Protein AF-D0P1Q5-F1 (afdb_monomer)

Nearest PDB structures (foldseek):
  6zk1-assembly2_C  TM=8.869E-01  e=1.491E-15  Zea mays
  6zk5-assembly1_B  TM=8.494E-01  e=1.055E-14  Zea mays
  8db9-assembly1_B  TM=8.537E-01  e=3.930E-13  Trichomonas vaginalis
  8db8-assembly1_C  TM=8.500E-01  e=3.100E-13  Trichomonas vaginalis
  8rih-assembly1_A  TM=8.419E-01  e=8.497E-13  Saccharomyces cerevisiae

pLDDT: mean 76.25, std 24.3, range [24.66, 98.62]

InterPro domains:
  IPR001910 Inosine/uridine-preferring nucleoside hydrolase domain [PF01156] (37-245)
  IPR036452 Ribonucleoside hydrolase-like [G3DSA:3.90.245.10] (33-265)
  IPR036452 Ribonucleoside hydrolase-like [SSF53590] (33-245)
  IPR052775 Inosine-uridine nucleoside hydrolase [PTHR46190] (36-251)

Structure (mmCIF, N/CA/C/O backbone):
data_AF-D0P1Q5-F1
#
_entry.id   AF-D0P1Q5-F1
#
loop_
_atom_site.group_PDB
_atom_site.id
_atom_site.type_symbol
_atom_site.label_atom_id
_atom_site.label_alt_id
_atom_site.label_comp_id
_atom_site.label_asym_id
_atom_site.label_entity_id
_atom_site.label_seq_id
_atom_site.pdbx_PDB_ins_code
_atom_site.Cartn_x
_atom_site.Cartn_y
_atom_site.Cartn_z
_atom_site.occupancy
_atom_site.B_iso_or_equiv
_atom_site.auth_seq_id
_atom_site.auth_comp_id
_atom_site.auth_asym_id
_atom_site.auth_atom_id
_atom_site.pdbx_PDB_model_num
ATOM 1 N N . MET A 1 1 ? 21.683 -5.717 -28.687 1.00 27.91 1 MET A N 1
ATOM 2 C CA . MET A 1 1 ? 21.935 -6.784 -27.697 1.00 27.91 1 MET A CA 1
ATOM 3 C C . MET A 1 1 ? 21.018 -6.522 -26.519 1.00 27.91 1 MET A C 1
ATOM 5 O O . MET A 1 1 ? 21.236 -5.555 -25.806 1.00 27.91 1 MET A O 1
ATOM 9 N N . VAL A 1 2 ? 19.932 -7.287 -26.414 1.00 24.70 2 VAL A N 1
ATOM 10 C CA . VAL A 1 2 ? 18.964 -7.213 -25.306 1.00 24.70 2 VAL A CA 1
ATOM 11 C C . VAL A 1 2 ? 19.529 -8.072 -24.165 1.00 24.70 2 VAL A C 1
ATOM 13 O O . VAL A 1 2 ? 20.005 -9.170 -24.468 1.00 24.70 2 VAL A O 1
ATOM 16 N N . PRO A 1 3 ? 19.566 -7.610 -22.901 1.00 25.20 3 PRO A N 1
ATOM 17 C CA . PRO A 1 3 ? 20.123 -8.401 -21.807 1.00 25.20 3 PRO A CA 1
ATOM 18 C C . PRO A 1 3 ? 19.321 -9.697 -21.603 1.00 25.20 3 PRO A C 1
ATOM 20 O O . PRO A 1 3 ? 18.138 -9.748 -21.948 1.00 25.20 3 PRO A O 1
ATOM 23 N N . PRO A 1 4 ? 19.951 -10.752 -21.062 1.00 33.38 4 PRO A N 1
ATOM 24 C CA . PRO A 1 4 ? 19.357 -12.077 -20.987 1.00 33.38 4 PRO A CA 1
ATOM 25 C C . PRO A 1 4 ? 18.130 -12.063 -20.068 1.00 33.38 4 PRO A C 1
ATOM 27 O O . PRO A 1 4 ? 18.227 -11.659 -18.915 1.00 33.38 4 PRO A O 1
ATOM 30 N N . THR A 1 5 ? 16.995 -12.497 -20.626 1.00 41.72 5 THR A N 1
ATOM 31 C CA . THR A 1 5 ? 15.761 -12.981 -19.977 1.00 41.72 5 THR A CA 1
ATOM 32 C C . THR A 1 5 ? 15.600 -12.622 -18.497 1.00 41.72 5 THR A C 1
ATOM 34 O O . THR A 1 5 ? 16.194 -13.244 -17.612 1.00 41.72 5 THR A O 1
ATOM 37 N N . TYR A 1 6 ? 14.729 -11.650 -18.250 1.00 41.47 6 TYR A N 1
ATOM 38 C CA . TYR A 1 6 ? 14.302 -11.169 -16.942 1.00 41.47 6 TYR A CA 1
ATOM 39 C C . TYR A 1 6 ? 13.802 -12.338 -16.062 1.00 41.47 6 TYR A C 1
ATOM 41 O O . TYR A 1 6 ? 12.727 -12.887 -16.284 1.00 41.47 6 TYR A O 1
ATOM 49 N N . LYS A 1 7 ? 14.586 -12.774 -15.065 1.00 44.12 7 LYS A N 1
ATOM 50 C CA . LYS A 1 7 ? 14.227 -13.917 -14.194 1.00 44.12 7 LYS A CA 1
ATOM 51 C C . LYS A 1 7 ? 13.045 -13.635 -13.252 1.00 44.12 7 LYS A C 1
ATOM 53 O O . LYS A 1 7 ? 12.462 -14.586 -12.739 1.00 44.12 7 LYS A O 1
ATOM 58 N N . GLY A 1 8 ? 12.661 -12.366 -13.074 1.00 38.84 8 GLY A N 1
ATOM 59 C CA . GLY A 1 8 ? 11.446 -11.969 -12.350 1.00 38.84 8 GLY A CA 1
ATOM 60 C C . GLY A 1 8 ? 10.169 -12.589 -12.932 1.00 38.84 8 GLY A C 1
ATOM 61 O O . GLY A 1 8 ? 9.258 -12.903 -12.172 1.00 38.84 8 GLY A O 1
ATOM 62 N N . LEU A 1 9 ? 10.153 -12.898 -14.239 1.00 42.75 9 LEU A N 1
ATOM 63 C CA . LEU A 1 9 ? 9.052 -13.632 -14.872 1.00 42.75 9 LEU A CA 1
ATOM 64 C C . LEU A 1 9 ? 8.784 -15.000 -14.228 1.00 42.75 9 LEU A C 1
ATOM 66 O O . LEU A 1 9 ? 7.654 -15.457 -14.279 1.00 42.75 9 LEU A O 1
ATOM 70 N N . ARG A 1 10 ? 9.774 -15.666 -13.614 1.00 43.41 10 ARG A N 1
ATOM 71 C CA . ARG A 1 10 ? 9.584 -17.022 -13.058 1.00 43.41 10 ARG A CA 1
ATOM 72 C C . ARG A 1 10 ? 8.764 -17.037 -11.772 1.00 43.41 10 ARG A C 1
ATOM 74 O O . ARG A 1 10 ? 7.991 -17.965 -11.557 1.00 43.41 10 ARG A O 1
ATOM 81 N N . VAL A 1 11 ? 8.916 -16.007 -10.934 1.00 43.44 11 VAL A N 1
ATOM 82 C CA . VAL A 1 11 ? 8.066 -15.824 -9.744 1.00 43.44 11 VAL A CA 1
ATOM 83 C C . VAL A 1 11 ? 6.635 -15.611 -10.194 1.00 43.44 11 VAL A C 1
ATOM 85 O O . VAL A 1 11 ? 5.730 -16.270 -9.707 1.00 43.44 11 VAL A O 1
ATOM 88 N N . LEU A 1 12 ? 6.454 -14.730 -11.173 1.00 46.47 12 LEU A N 1
ATOM 89 C CA . LEU A 1 12 ? 5.155 -14.333 -11.693 1.00 46.47 12 LEU A CA 1
ATOM 90 C C . LEU A 1 12 ? 4.457 -15.486 -12.412 1.00 46.47 12 LEU A C 1
ATOM 92 O O . LEU A 1 12 ? 3.326 -15.791 -12.071 1.00 46.47 12 LEU A O 1
ATOM 96 N N . ASP A 1 13 ? 5.139 -16.208 -13.300 1.00 43.78 13 ASP A N 1
ATOM 97 C CA . ASP A 1 13 ? 4.584 -17.376 -13.994 1.00 43.78 13 ASP A CA 1
ATOM 98 C C . ASP A 1 13 ? 4.179 -18.490 -13.003 1.00 43.78 13 ASP A C 1
ATOM 100 O O . ASP A 1 13 ? 3.165 -19.162 -13.186 1.00 43.78 13 ASP A O 1
ATOM 104 N N . TRP A 1 14 ? 4.899 -18.658 -11.886 1.00 46.44 14 TRP A N 1
ATOM 105 C CA . TRP A 1 14 ? 4.476 -19.573 -10.819 1.00 46.44 14 TRP A CA 1
ATOM 106 C C . TRP A 1 14 ? 3.272 -19.045 -10.028 1.00 46.44 14 TRP A C 1
ATOM 108 O O . TRP A 1 14 ? 2.262 -19.744 -9.902 1.00 46.44 14 TRP A O 1
ATOM 118 N N . CYS A 1 15 ? 3.373 -17.815 -9.522 1.00 47.00 15 CYS A N 1
ATOM 119 C CA . CYS A 1 15 ? 2.346 -17.140 -8.733 1.00 47.00 15 CYS A CA 1
ATOM 120 C C . CYS A 1 15 ? 1.011 -17.057 -9.477 1.00 47.00 15 CYS A C 1
ATOM 122 O O . CYS A 1 15 ? -0.039 -17.219 -8.860 1.00 47.00 15 CYS A O 1
ATOM 124 N N . LEU A 1 16 ? 1.069 -16.809 -10.787 1.00 49.06 16 LEU A N 1
ATOM 125 C CA . LEU A 1 16 ? -0.069 -16.466 -11.629 1.00 49.06 16 LEU A CA 1
ATOM 126 C C . LEU A 1 16 ? -0.651 -17.673 -12.375 1.00 49.06 16 LEU A C 1
ATOM 128 O O . LEU A 1 16 ? -1.861 -17.733 -12.579 1.00 49.06 16 LEU A O 1
ATOM 132 N N . ASN A 1 17 ? 0.176 -18.667 -12.726 1.00 41.09 17 ASN A N 1
ATOM 133 C CA . ASN A 1 17 ? -0.263 -19.796 -13.553 1.00 41.09 17 ASN A CA 1
ATOM 134 C C . ASN A 1 17 ? -0.173 -21.173 -12.865 1.00 41.09 17 ASN A C 1
ATOM 136 O O . ASN A 1 17 ? -0.693 -22.146 -13.416 1.00 41.09 17 ASN A O 1
ATOM 140 N N . LYS A 1 18 ? 0.488 -21.318 -11.697 1.00 41.00 18 LYS A N 1
ATOM 141 C CA . LYS A 1 18 ? 0.813 -22.648 -11.116 1.00 41.00 18 LYS A CA 1
ATOM 142 C C . LYS A 1 18 ? 0.591 -22.807 -9.606 1.00 41.00 18 LYS A C 1
ATOM 144 O O . LYS A 1 18 ? 0.792 -23.911 -9.090 1.00 41.00 18 LYS A O 1
ATOM 149 N N . ALA A 1 19 ? 0.145 -21.772 -8.892 1.00 40.53 19 ALA A N 1
ATOM 150 C CA . ALA A 1 19 ? -0.218 -21.877 -7.480 1.00 40.53 19 ALA A CA 1
ATOM 151 C C . ALA A 1 19 ? -1.437 -22.809 -7.293 1.00 40.53 19 ALA A C 1
ATOM 153 O O . ALA A 1 19 ? -2.572 -22.473 -7.619 1.00 40.53 19 ALA A O 1
ATOM 154 N N . SER A 1 20 ? -1.210 -24.022 -6.778 1.00 37.12 20 SER A N 1
ATOM 155 C CA . SER A 1 20 ? -2.295 -24.947 -6.423 1.00 37.12 20 SER A CA 1
ATOM 156 C C . SER A 1 20 ? -2.998 -24.487 -5.135 1.00 37.12 20 SER A C 1
ATOM 158 O O . SER A 1 20 ? -2.306 -24.196 -4.153 1.00 37.12 20 SER A O 1
ATOM 160 N N . PRO A 1 21 ? -4.345 -24.533 -5.055 1.00 41.75 21 PRO A N 1
ATOM 161 C CA . PRO A 1 21 ? -5.101 -24.221 -3.835 1.00 41.75 21 PRO A CA 1
ATOM 162 C C . PRO A 1 21 ? -4.670 -25.036 -2.604 1.00 41.75 21 PRO A C 1
ATOM 164 O O . PRO A 1 21 ? -4.871 -24.611 -1.468 1.00 41.75 21 PRO A O 1
ATOM 167 N N . ALA A 1 22 ? -4.076 -26.215 -2.819 1.00 37.41 22 ALA A N 1
ATOM 168 C CA . ALA A 1 22 ? -3.704 -27.151 -1.762 1.00 37.41 22 ALA A CA 1
ATOM 169 C C . ALA A 1 22 ? -2.443 -26.747 -0.974 1.00 37.41 22 ALA A C 1
ATOM 171 O O . ALA A 1 22 ? -2.203 -27.299 0.098 1.00 37.41 22 ALA A O 1
ATOM 172 N N . LEU A 1 23 ? -1.637 -25.801 -1.473 1.00 36.75 23 LEU A N 1
ATOM 173 C CA . LEU A 1 23 ? -0.336 -25.474 -0.873 1.00 36.75 23 LEU A CA 1
ATOM 174 C C . LEU A 1 23 ? -0.396 -24.389 0.219 1.00 36.75 23 LEU A C 1
ATOM 176 O O . LEU A 1 23 ? 0.575 -24.174 0.936 1.00 36.75 23 LEU A O 1
ATOM 180 N N . LEU A 1 24 ? -1.540 -23.717 0.371 1.00 39.44 24 LEU A N 1
ATOM 181 C CA . LEU A 1 24 ? -1.732 -22.606 1.313 1.00 39.44 24 LEU A CA 1
ATOM 182 C C . LEU A 1 24 ? -2.089 -23.057 2.743 1.00 39.44 24 LEU A C 1
ATOM 184 O O . LEU A 1 24 ? -2.302 -22.214 3.609 1.00 39.44 24 LEU A O 1
ATOM 188 N N . ILE A 1 25 ? -2.151 -24.365 3.016 1.00 35.94 25 ILE A N 1
ATOM 189 C CA . ILE A 1 25 ? -2.564 -24.910 4.318 1.00 35.94 25 ILE A CA 1
ATOM 190 C C . ILE A 1 25 ? -1.334 -25.375 5.105 1.00 35.94 25 ILE A C 1
ATOM 192 O O . ILE A 1 25 ? -1.070 -26.567 5.235 1.00 35.94 25 ILE A O 1
ATOM 196 N N . LEU A 1 26 ? -0.597 -24.430 5.680 1.00 36.16 26 LEU A N 1
ATOM 197 C CA . LEU A 1 26 ? 0.213 -24.692 6.868 1.00 36.16 26 LEU A CA 1
ATOM 198 C C . LEU A 1 26 ? -0.199 -23.676 7.928 1.00 36.16 26 LEU A C 1
ATOM 200 O O . LEU A 1 26 ? -0.112 -22.472 7.730 1.00 36.16 26 LEU A O 1
ATOM 204 N N . ASN A 1 27 ? -0.751 -24.196 9.020 1.00 43.53 27 ASN A N 1
ATOM 205 C CA . ASN A 1 27 ? -1.460 -23.441 10.041 1.00 43.53 27 ASN A CA 1
ATOM 206 C C . ASN A 1 27 ? -0.535 -23.140 11.230 1.00 43.53 27 ASN A C 1
ATOM 208 O O . ASN A 1 27 ? -0.365 -24.005 12.092 1.00 43.53 27 ASN A O 1
ATOM 212 N N . PRO A 1 28 ? -0.024 -21.909 11.365 1.00 45.12 28 PRO A N 1
ATOM 213 C CA . PRO A 1 28 ? 0.076 -21.265 12.653 1.00 45.12 28 PRO A CA 1
ATOM 214 C C . PRO A 1 28 ? -1.081 -20.267 12.734 1.00 45.12 28 PRO A C 1
ATOM 216 O O . PRO A 1 28 ? -1.128 -19.299 11.981 1.00 45.12 28 PRO A O 1
ATOM 219 N N . LYS A 1 29 ? -2.036 -20.492 13.642 1.00 39.59 29 LYS A N 1
ATOM 220 C CA . LYS A 1 29 ? -3.046 -19.473 13.949 1.00 39.59 29 LYS A CA 1
ATOM 221 C C . LYS A 1 29 ? -2.307 -18.165 14.279 1.00 39.59 29 LYS A C 1
ATOM 223 O O . LYS A 1 29 ? -1.526 -18.183 15.237 1.00 39.59 29 LYS A O 1
ATOM 228 N N . PRO A 1 30 ? -2.513 -17.055 13.546 1.00 46.47 30 PRO A N 1
ATOM 229 C CA . PRO A 1 30 ? -1.960 -15.779 13.966 1.00 46.47 30 PRO A CA 1
ATOM 230 C C . PRO A 1 30 ? -2.515 -15.456 15.357 1.00 46.47 30 PRO A C 1
ATOM 232 O O . PRO A 1 30 ? -3.696 -15.657 15.640 1.00 46.47 30 PRO A O 1
ATOM 235 N N . PHE A 1 31 ? -1.636 -15.017 16.255 1.00 45.84 31 PHE A N 1
ATOM 236 C CA . PHE A 1 31 ? -1.892 -14.891 17.696 1.00 45.84 31 PHE A CA 1
ATOM 237 C C . PHE A 1 31 ? -2.891 -13.767 18.058 1.00 45.84 31 PHE A C 1
ATOM 239 O O . PHE A 1 31 ? -3.111 -13.493 19.234 1.00 45.84 31 PHE A O 1
ATOM 246 N N . TRP A 1 32 ? -3.507 -13.110 17.067 1.00 51.88 32 TRP A N 1
ATOM 247 C CA . TRP A 1 32 ? -4.396 -11.965 17.255 1.00 51.88 32 TRP A CA 1
ATOM 248 C C . TRP A 1 32 ? -5.526 -11.969 16.214 1.00 51.88 32 TRP A C 1
ATOM 250 O O . TRP A 1 32 ? -5.244 -12.228 15.041 1.00 51.88 32 TRP A O 1
ATOM 260 N N . PRO A 1 33 ? -6.780 -11.642 16.593 1.00 60.03 33 PRO A N 1
ATOM 261 C CA . PRO A 1 33 ? -7.806 -11.281 15.622 1.00 60.03 33 PRO A CA 1
ATOM 262 C C . PRO A 1 33 ? -7.355 -9.973 14.963 1.00 60.03 33 PRO A C 1
ATOM 264 O O . PRO A 1 33 ? -7.377 -8.909 15.577 1.00 60.03 33 PRO A O 1
ATOM 267 N N . MET A 1 34 ? -6.803 -10.075 13.758 1.00 78.44 34 MET A N 1
ATOM 268 C CA . MET A 1 34 ? -6.353 -8.928 12.978 1.00 78.44 34 MET A CA 1
ATOM 269 C C . MET A 1 34 ? -6.994 -9.001 11.606 1.00 78.44 34 MET A C 1
ATOM 271 O O . MET A 1 34 ? -7.008 -10.057 10.970 1.00 78.44 34 MET A O 1
ATOM 275 N N . HIS A 1 35 ? -7.514 -7.860 11.176 1.00 94.56 35 HIS A N 1
ATOM 276 C CA . HIS A 1 35 ? -7.998 -7.648 9.825 1.00 94.56 35 HIS A CA 1
ATOM 277 C C . HIS A 1 35 ? -6.912 -6.900 9.064 1.00 94.56 35 HIS A C 1
ATOM 279 O O . HIS A 1 35 ? -6.421 -5.886 9.549 1.00 94.56 35 HIS A O 1
ATOM 285 N N . LEU A 1 36 ? -6.512 -7.415 7.908 1.00 96.50 36 LEU A N 1
ATOM 286 C CA . LEU A 1 36 ? -5.472 -6.834 7.075 1.00 96.50 36 LEU A CA 1
ATOM 287 C C . LEU A 1 36 ? -6.095 -6.196 5.837 1.00 96.50 36 LEU A C 1
ATOM 289 O O . LEU A 1 36 ? -6.847 -6.843 5.106 1.00 96.50 36 LEU A O 1
ATOM 293 N N . LEU A 1 37 ? -5.727 -4.948 5.586 1.00 98.00 37 LEU A N 1
ATOM 294 C CA . LEU A 1 37 ? -5.906 -4.285 4.303 1.00 98.00 37 LEU A CA 1
ATOM 295 C C . LEU A 1 37 ? -4.528 -4.008 3.701 1.00 98.00 37 LEU A C 1
ATOM 297 O O . LEU A 1 37 ? -3.619 -3.587 4.417 1.00 98.00 37 LEU A O 1
ATOM 301 N N . VAL A 1 38 ? -4.377 -4.259 2.401 1.00 98.44 38 VAL A N 1
ATOM 302 C CA . VAL A 1 38 ? -3.139 -3.979 1.656 1.00 98.44 38 VAL A CA 1
ATOM 303 C C . VAL A 1 38 ? -3.380 -2.801 0.714 1.00 98.44 38 VAL A C 1
ATOM 305 O O . VAL A 1 38 ? -4.333 -2.850 -0.058 1.00 98.44 38 VAL A O 1
ATOM 308 N N . ASP A 1 39 ? -2.539 -1.770 0.776 1.00 98.62 39 ASP A N 1
ATOM 309 C CA . ASP A 1 39 ? -2.521 -0.629 -0.151 1.00 98.62 39 ASP A CA 1
ATOM 310 C C . ASP A 1 39 ? -1.261 -0.713 -1.023 1.00 98.62 39 ASP A C 1
ATOM 312 O O . ASP A 1 39 ? -0.152 -0.776 -0.492 1.00 98.62 39 ASP A O 1
ATOM 316 N N . THR A 1 40 ? -1.426 -0.810 -2.343 1.00 98.12 40 THR A N 1
ATOM 317 C CA . THR A 1 40 ? -0.373 -1.290 -3.261 1.00 98.12 40 THR A CA 1
ATOM 318 C C . THR A 1 40 ? -0.431 -0.615 -4.631 1.00 98.12 40 THR A C 1
ATOM 320 O O . THR A 1 40 ? -1.510 -0.299 -5.133 1.00 98.12 40 THR A O 1
ATOM 323 N N . ASP A 1 41 ? 0.720 -0.431 -5.273 1.00 95.50 41 ASP A N 1
ATOM 324 C CA . ASP A 1 41 ? 0.838 -0.016 -6.678 1.00 95.50 41 ASP A CA 1
ATOM 325 C C . ASP A 1 41 ? 1.158 -1.191 -7.630 1.00 95.50 41 ASP A C 1
ATOM 327 O O . ASP A 1 41 ? 1.318 -0.999 -8.836 1.00 95.50 41 ASP A O 1
ATOM 331 N N . ALA A 1 42 ? 1.144 -2.415 -7.092 1.00 92.69 42 ALA A N 1
ATOM 332 C CA . ALA A 1 42 ? 1.125 -3.706 -7.774 1.00 92.69 42 ALA A CA 1
ATOM 333 C C . ALA A 1 42 ? 2.294 -3.967 -8.742 1.00 92.69 42 ALA A C 1
ATOM 335 O O . ALA A 1 42 ? 2.082 -4.369 -9.897 1.00 92.69 42 ALA A O 1
ATOM 336 N N . GLY A 1 43 ? 3.517 -3.785 -8.239 1.00 90.75 43 GLY A N 1
ATOM 337 C CA . GLY A 1 43 ? 4.742 -4.333 -8.806 1.00 90.75 43 GLY A CA 1
ATOM 338 C C . GLY A 1 43 ? 4.933 -5.836 -8.547 1.00 90.75 43 GLY A C 1
ATOM 339 O O . GLY A 1 43 ? 4.070 -6.558 -8.036 1.00 90.75 43 GLY A O 1
ATOM 340 N N . VAL A 1 44 ? 6.108 -6.340 -8.924 1.00 89.25 44 VAL A N 1
ATOM 341 C CA . VAL A 1 44 ? 6.477 -7.765 -8.788 1.00 89.25 44 VAL A CA 1
ATOM 342 C C . VAL A 1 44 ? 6.667 -8.164 -7.324 1.00 89.25 44 VAL A C 1
ATOM 344 O O . VAL A 1 44 ? 6.296 -9.261 -6.909 1.00 89.25 44 VAL A O 1
ATOM 347 N N . ASP A 1 45 ? 7.276 -7.281 -6.550 1.00 90.44 45 ASP A N 1
ATOM 348 C CA . ASP A 1 45 ? 7.442 -7.393 -5.106 1.00 90.44 45 ASP A CA 1
ATOM 349 C C . ASP A 1 45 ? 6.109 -7.239 -4.367 1.00 90.44 45 ASP A C 1
ATOM 351 O O . ASP A 1 45 ? 5.835 -8.049 -3.479 1.00 90.44 45 ASP A O 1
ATOM 355 N N . ASP A 1 46 ? 5.227 -6.322 -4.781 1.00 94.94 46 ASP A N 1
ATOM 356 C CA . ASP A 1 46 ? 3.851 -6.260 -4.270 1.00 94.94 46 ASP A CA 1
ATOM 357 C C . ASP A 1 46 ? 3.097 -7.574 -4.483 1.00 94.94 46 ASP A C 1
ATOM 359 O O . ASP A 1 46 ? 2.401 -8.051 -3.584 1.00 94.94 46 ASP A O 1
ATOM 363 N N . ALA A 1 47 ? 3.244 -8.196 -5.658 1.00 91.75 47 ALA A N 1
ATOM 364 C CA . ALA A 1 47 ? 2.617 -9.482 -5.940 1.00 91.75 47 ALA A CA 1
ATOM 365 C C . ALA A 1 47 ? 3.067 -10.552 -4.937 1.00 91.75 47 ALA A C 1
ATOM 367 O O . ALA A 1 47 ? 2.241 -11.305 -4.411 1.00 91.75 47 ALA A O 1
ATOM 368 N N . LEU A 1 48 ? 4.364 -10.585 -4.615 1.00 90.31 48 LEU A N 1
ATOM 369 C CA . LEU A 1 48 ? 4.898 -11.475 -3.590 1.00 90.31 48 LEU A CA 1
ATOM 370 C C . LEU A 1 48 ? 4.349 -11.125 -2.197 1.00 90.31 48 LEU A C 1
ATOM 372 O O . LEU A 1 48 ? 3.924 -12.028 -1.475 1.00 90.31 48 LEU A O 1
ATOM 376 N N . ALA A 1 49 ? 4.292 -9.840 -1.836 1.00 91.81 49 ALA A N 1
ATOM 377 C CA . ALA A 1 49 ? 3.755 -9.380 -0.556 1.00 91.81 49 ALA A CA 1
ATOM 378 C C . ALA A 1 49 ? 2.276 -9.763 -0.375 1.00 91.81 49 ALA A C 1
ATOM 380 O O . ALA A 1 49 ? 1.898 -10.288 0.676 1.00 91.81 49 ALA A O 1
ATOM 381 N N . ILE A 1 50 ? 1.448 -9.588 -1.410 1.00 94.06 50 ILE A N 1
ATOM 382 C CA . ILE A 1 50 ? 0.039 -10.002 -1.415 1.00 94.06 50 ILE A CA 1
ATOM 383 C C . ILE A 1 50 ? -0.064 -11.514 -1.214 1.00 94.06 50 ILE A C 1
ATOM 385 O O . ILE A 1 50 ? -0.833 -11.967 -0.371 1.00 94.06 50 ILE A O 1
ATOM 389 N N . LEU A 1 51 ? 0.718 -12.320 -1.932 1.00 91.06 51 LEU A N 1
ATOM 390 C CA . LEU A 1 51 ? 0.663 -13.780 -1.802 1.00 91.06 51 LEU A CA 1
ATOM 391 C C . LEU A 1 51 ? 1.119 -14.261 -0.422 1.00 91.06 51 LEU A C 1
ATOM 393 O O . LEU A 1 51 ? 0.482 -15.138 0.166 1.00 91.06 51 LEU A O 1
ATOM 397 N N . MET A 1 52 ? 2.167 -13.646 0.130 1.00 89.31 52 MET A N 1
ATOM 398 C CA . MET A 1 52 ? 2.604 -13.885 1.505 1.00 89.31 52 MET A CA 1
ATOM 399 C C . MET A 1 52 ? 1.506 -13.516 2.507 1.00 89.31 52 MET A C 1
ATOM 401 O O . MET A 1 52 ? 1.243 -14.289 3.428 1.00 89.31 52 MET A O 1
ATOM 405 N N . ALA A 1 53 ? 0.816 -12.390 2.310 1.00 90.81 53 ALA A N 1
ATOM 406 C CA . ALA A 1 53 ? -0.312 -11.989 3.142 1.00 90.81 53 ALA A CA 1
ATOM 407 C C . ALA A 1 53 ? -1.481 -12.985 3.038 1.00 90.81 53 ALA A C 1
ATOM 409 O O . ALA A 1 53 ? -2.008 -13.430 4.054 1.00 90.81 53 ALA A O 1
ATOM 410 N N . LEU A 1 54 ? -1.857 -13.411 1.831 1.00 89.88 54 LEU A N 1
ATOM 411 C CA . LEU A 1 54 ? -2.931 -14.389 1.625 1.00 89.88 54 LEU A CA 1
ATOM 412 C C . LEU A 1 54 ? -2.630 -15.750 2.264 1.00 89.88 54 LEU A C 1
ATOM 414 O O . LEU A 1 54 ? -3.574 -16.439 2.668 1.00 89.88 54 LEU A O 1
ATOM 418 N N . HIS A 1 55 ? -1.348 -16.122 2.341 1.00 84.88 55 HIS A N 1
ATOM 419 C CA . HIS A 1 55 ? -0.872 -17.317 3.033 1.00 84.88 55 HIS A CA 1
ATOM 420 C C . HIS A 1 55 ? -0.878 -17.149 4.557 1.00 84.88 55 HIS A C 1
ATOM 422 O O . HIS A 1 55 ? -1.428 -17.989 5.264 1.00 84.88 55 HIS A O 1
ATOM 428 N N . ALA A 1 56 ? -0.295 -16.060 5.065 1.00 82.81 56 ALA A N 1
ATOM 429 C CA . ALA A 1 56 ? -0.157 -15.807 6.499 1.00 82.81 56 ALA A CA 1
ATOM 430 C C . ALA A 1 56 ? -1.494 -15.485 7.192 1.00 82.81 56 ALA A C 1
ATOM 432 O O . ALA A 1 56 ? -1.651 -15.763 8.382 1.00 82.81 56 ALA A O 1
ATOM 433 N N . PHE A 1 57 ? -2.459 -14.931 6.451 1.00 83.06 57 PHE A N 1
ATOM 434 C CA . PHE A 1 57 ? -3.786 -14.533 6.929 1.00 83.06 57 PHE A CA 1
ATOM 435 C C . PHE A 1 57 ? -4.886 -15.370 6.241 1.00 83.06 57 PHE A C 1
ATOM 437 O O . PHE A 1 57 ? -5.571 -14.899 5.318 1.00 83.06 57 PHE A O 1
ATOM 444 N N . PRO A 1 58 ? -5.064 -16.644 6.650 1.00 74.88 58 PRO A N 1
ATOM 445 C CA . PRO A 1 58 ? -6.060 -17.527 6.054 1.00 74.88 58 PRO A CA 1
ATOM 446 C C . PRO A 1 58 ? -7.499 -17.075 6.366 1.00 74.88 58 PRO A C 1
ATOM 448 O O . PRO A 1 58 ? -7.772 -16.384 7.348 1.00 74.88 58 PRO A O 1
ATOM 451 N N . GLY A 1 59 ? -8.452 -17.503 5.533 1.00 77.44 59 GLY A N 1
ATOM 452 C CA . GLY A 1 59 ? -9.872 -17.161 5.684 1.00 77.44 59 GLY A CA 1
ATOM 453 C C . GLY A 1 59 ? -10.215 -15.754 5.180 1.00 77.44 59 GLY A C 1
ATOM 454 O O . GLY A 1 59 ? -9.745 -15.336 4.124 1.00 77.44 59 GLY A O 1
ATOM 455 N N . GLU A 1 60 ? -11.055 -15.025 5.913 1.00 83.44 60 GLU A N 1
ATOM 456 C CA . GLU A 1 60 ? -11.529 -13.674 5.549 1.00 83.44 60 GLU A CA 1
ATOM 457 C C . GLU A 1 60 ? -10.760 -12.556 6.286 1.00 83.44 60 GLU A C 1
ATOM 459 O O . GLU A 1 60 ? -11.279 -11.465 6.508 1.00 83.44 60 GLU A O 1
ATOM 464 N N . GLN A 1 61 ? -9.517 -12.830 6.702 1.00 91.19 61 GLN A N 1
ATOM 465 C CA . GLN A 1 61 ? -8.690 -11.866 7.439 1.00 91.19 61 GLN A CA 1
ATOM 466 C C . GLN A 1 61 ? -8.073 -10.787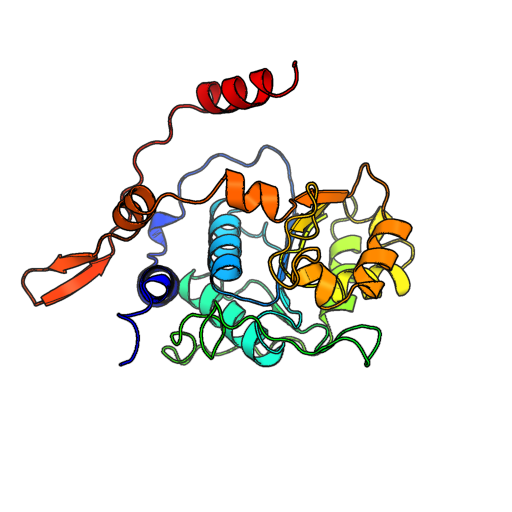 6.546 1.00 91.19 61 GLN A C 1
ATOM 468 O O . GLN A 1 61 ? -7.906 -9.664 7.008 1.00 91.19 61 GLN A O 1
ATOM 473 N N . VAL A 1 62 ? -7.787 -11.081 5.273 1.00 94.94 62 VAL A N 1
ATOM 474 C CA . VAL A 1 62 ? -7.509 -10.036 4.276 1.00 94.94 62 VAL A CA 1
ATOM 475 C C . VAL A 1 62 ? -8.848 -9.461 3.825 1.00 94.94 62 VAL A C 1
ATOM 477 O O . VAL A 1 62 ? -9.579 -10.098 3.065 1.00 94.94 62 VAL A O 1
ATOM 480 N N . VAL A 1 63 ? -9.199 -8.289 4.352 1.00 96.31 63 VAL A N 1
ATOM 481 C CA . VAL A 1 63 ? -10.548 -7.709 4.233 1.00 96.31 63 VAL A CA 1
ATOM 482 C C . VAL A 1 63 ? -10.735 -6.841 2.991 1.00 96.31 63 VAL A C 1
ATOM 484 O O . VAL A 1 63 ? -11.868 -6.529 2.625 1.00 96.31 63 VAL A O 1
ATOM 487 N N . GLY A 1 64 ? -9.643 -6.468 2.330 1.00 95.94 64 GLY A N 1
ATOM 488 C CA . GLY A 1 64 ? -9.661 -5.718 1.084 1.00 95.94 64 GLY A CA 1
ATOM 489 C C . GLY A 1 64 ? -8.258 -5.372 0.607 1.00 95.94 64 GLY A C 1
ATOM 490 O O . GLY A 1 64 ? -7.297 -5.432 1.375 1.00 95.94 64 GLY A O 1
ATOM 491 N N . ILE A 1 65 ? -8.166 -5.012 -0.669 1.00 97.75 65 ILE A N 1
ATOM 492 C CA . ILE A 1 65 ? -6.957 -4.457 -1.276 1.00 97.75 65 ILE A CA 1
ATOM 493 C C . ILE A 1 65 ? -7.328 -3.124 -1.923 1.00 97.75 65 ILE A C 1
ATOM 495 O O . ILE A 1 65 ? -8.307 -3.042 -2.667 1.00 97.75 65 ILE A O 1
ATOM 499 N N . THR A 1 66 ? -6.571 -2.078 -1.628 1.00 98.12 66 THR A N 1
ATOM 500 C CA . THR A 1 66 ? -6.664 -0.782 -2.298 1.00 98.12 66 THR A CA 1
ATOM 501 C C . THR A 1 66 ? -5.493 -0.627 -3.254 1.00 98.12 66 THR A C 1
ATOM 503 O O . THR A 1 66 ? -4.380 -1.051 -2.949 1.00 98.12 66 THR A O 1
ATOM 506 N N . THR A 1 67 ? -5.736 -0.049 -4.430 1.00 97.00 67 THR A N 1
ATOM 507 C CA . THR A 1 67 ? -4.662 0.227 -5.391 1.00 97.00 67 THR A CA 1
ATOM 508 C C . THR A 1 67 ? -4.358 1.713 -5.492 1.00 97.00 67 THR A C 1
ATOM 510 O O . THR A 1 67 ? -5.256 2.555 -5.393 1.00 97.00 67 THR A O 1
ATOM 513 N N . VAL A 1 68 ? -3.099 2.042 -5.745 1.00 95.88 68 VAL A N 1
ATOM 514 C CA . VAL A 1 68 ? -2.597 3.403 -5.965 1.00 95.88 68 VAL A CA 1
ATOM 515 C C . VAL A 1 68 ? -1.667 3.412 -7.187 1.00 95.88 68 VAL A C 1
ATOM 517 O O . VAL A 1 68 ? -1.318 2.361 -7.717 1.00 95.88 68 VAL A O 1
ATOM 520 N N . PHE A 1 69 ? -1.350 4.590 -7.717 1.00 93.56 69 PHE A N 1
ATOM 521 C CA . PHE A 1 69 ? -0.306 4.749 -8.733 1.00 93.56 69 PHE A CA 1
ATOM 522 C C . PHE A 1 69 ? 1.095 4.551 -8.128 1.00 93.56 69 PHE A C 1
ATOM 524 O O . PHE A 1 69 ? 1.262 4.712 -6.925 1.00 93.56 69 PHE A O 1
ATOM 531 N N . GLY A 1 70 ? 2.091 4.282 -8.973 1.00 92.62 70 GLY A N 1
ATOM 532 C CA . GLY A 1 70 ? 3.504 4.206 -8.592 1.00 92.62 70 GLY A CA 1
ATOM 533 C C . GLY A 1 70 ? 4.292 3.413 -9.633 1.00 92.62 70 GLY A C 1
ATOM 534 O O . GLY A 1 70 ? 4.536 3.901 -10.740 1.00 92.62 70 GLY A O 1
ATOM 535 N N . ASN A 1 71 ? 4.623 2.164 -9.308 1.00 92.38 71 ASN A N 1
ATOM 536 C CA . ASN A 1 71 ? 5.223 1.159 -10.185 1.00 92.38 71 ASN A CA 1
ATOM 537 C C . ASN A 1 71 ? 4.537 1.097 -11.557 1.00 92.38 71 ASN A C 1
ATOM 539 O O . ASN A 1 71 ? 5.194 1.110 -12.603 1.00 92.38 71 ASN A O 1
ATOM 543 N N . VAL A 1 72 ? 3.205 1.101 -11.554 1.00 90.81 72 VAL A N 1
ATOM 544 C CA . VAL A 1 72 ? 2.363 1.247 -12.743 1.00 90.81 72 VAL A CA 1
ATOM 545 C C . VAL A 1 72 ? 1.273 2.295 -12.508 1.00 90.81 72 VAL A C 1
ATOM 547 O O . VAL A 1 72 ? 1.111 2.826 -11.409 1.00 90.81 72 VAL A O 1
ATOM 550 N N . ASP A 1 73 ? 0.520 2.645 -13.555 1.00 90.69 73 ASP A N 1
ATOM 551 C CA . ASP A 1 73 ? -0.687 3.443 -13.340 1.00 90.69 73 ASP A CA 1
ATOM 552 C C . ASP A 1 73 ? -1.754 2.617 -12.613 1.00 90.69 73 ASP A C 1
ATOM 554 O O . ASP A 1 73 ? -1.789 1.388 -12.695 1.00 90.69 73 ASP A O 1
ATOM 558 N N . VAL A 1 74 ? -2.661 3.305 -11.921 1.00 91.12 74 VAL A N 1
ATOM 559 C CA . VAL A 1 74 ? -3.651 2.642 -11.066 1.00 91.12 74 VAL A CA 1
ATOM 560 C C . VAL A 1 74 ? -4.554 1.671 -11.840 1.00 91.12 74 VAL A C 1
ATOM 562 O O . VAL A 1 74 ? -5.046 0.705 -11.263 1.00 91.12 74 VAL A O 1
ATOM 565 N N . HIS A 1 75 ? -4.784 1.871 -13.145 1.00 89.00 75 HIS A N 1
ATOM 566 C CA . HIS A 1 75 ? -5.590 0.944 -13.944 1.00 89.00 75 HIS A CA 1
ATOM 567 C C . HIS A 1 75 ? -4.864 -0.381 -14.162 1.00 89.00 75 HIS A C 1
ATOM 569 O O . HIS A 1 75 ? -5.467 -1.436 -13.958 1.00 89.00 75 HIS A O 1
ATOM 575 N N . GLN A 1 76 ? -3.577 -0.326 -14.501 1.00 90.19 76 GLN A N 1
ATOM 576 C CA . GLN A 1 76 ? -2.738 -1.517 -14.558 1.00 90.19 76 GLN A CA 1
ATOM 577 C C . GLN A 1 76 ? -2.589 -2.160 -13.170 1.00 90.19 76 GLN A C 1
ATOM 579 O O . GLN A 1 76 ? -2.688 -3.379 -13.066 1.00 90.19 76 GLN A O 1
ATOM 584 N N . ALA A 1 77 ? -2.462 -1.372 -12.095 1.00 92.44 77 ALA A N 1
ATOM 585 C CA . ALA A 1 77 ? -2.378 -1.917 -10.739 1.00 92.44 77 ALA A CA 1
ATOM 586 C C . ALA A 1 77 ? -3.635 -2.718 -10.354 1.00 92.44 77 ALA A C 1
ATOM 588 O O . ALA A 1 77 ? -3.545 -3.834 -9.844 1.00 92.44 77 ALA A O 1
ATOM 589 N N . ASN A 1 78 ? -4.823 -2.192 -10.671 1.00 91.69 78 ASN A N 1
ATOM 590 C CA . ASN A 1 78 ? -6.087 -2.910 -10.488 1.00 91.69 78 ASN A CA 1
ATOM 591 C C . ASN A 1 78 ? -6.109 -4.250 -11.240 1.00 91.69 78 ASN A C 1
ATOM 593 O O . ASN A 1 78 ? -6.557 -5.261 -10.695 1.00 91.69 78 ASN A O 1
ATOM 597 N N . HIS A 1 79 ? -5.654 -4.247 -12.497 1.00 89.25 79 HIS A N 1
ATOM 598 C CA . HIS A 1 79 ? -5.582 -5.449 -13.328 1.00 89.25 79 HIS A CA 1
ATOM 599 C C . HIS A 1 79 ? -4.626 -6.482 -12.722 1.00 89.25 79 HIS A C 1
ATOM 601 O O . HIS A 1 79 ? -4.998 -7.643 -12.556 1.00 89.25 79 HIS A O 1
ATOM 607 N N . ASN A 1 80 ? -3.442 -6.039 -12.294 1.00 91.50 80 ASN A N 1
ATOM 608 C CA . ASN A 1 80 ? -2.434 -6.875 -11.648 1.00 91.50 80 ASN A CA 1
ATOM 609 C C . ASN A 1 80 ? -2.972 -7.525 -10.367 1.00 91.50 80 ASN A C 1
ATOM 611 O O . ASN A 1 80 ? -2.899 -8.744 -10.224 1.00 91.50 80 ASN A O 1
ATOM 615 N N . VAL A 1 81 ? -3.575 -6.750 -9.458 1.00 93.06 81 VAL A N 1
ATOM 616 C CA . VAL A 1 81 ? -4.140 -7.284 -8.204 1.00 93.06 81 VAL A CA 1
ATOM 617 C C . VAL A 1 81 ? -5.237 -8.309 -8.477 1.00 93.06 81 VAL A C 1
ATOM 619 O O . VAL A 1 81 ? -5.260 -9.372 -7.857 1.00 93.06 81 VAL A O 1
ATOM 622 N N . ALA A 1 82 ? -6.143 -8.029 -9.413 1.00 90.06 82 ALA A N 1
ATOM 623 C CA . ALA A 1 82 ? -7.203 -8.968 -9.758 1.00 90.06 82 ALA A CA 1
ATOM 624 C C . ALA A 1 82 ? -6.648 -10.274 -10.349 1.00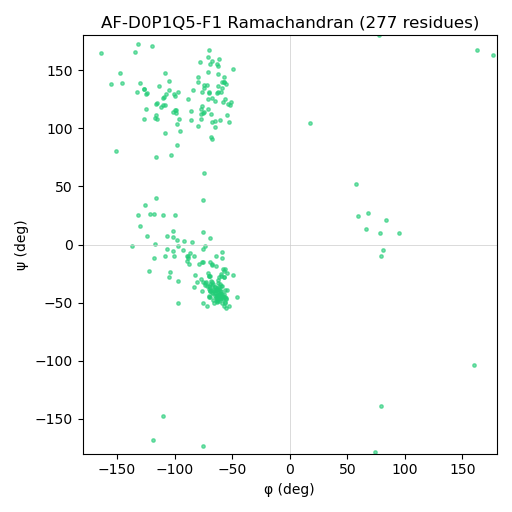 90.06 82 ALA A C 1
ATOM 626 O O . ALA A 1 82 ? -7.131 -11.357 -10.007 1.00 90.06 82 ALA A O 1
ATOM 627 N N . HIS A 1 83 ? -5.606 -10.178 -11.176 1.00 87.38 83 HIS A N 1
ATOM 628 C CA . HIS A 1 83 ? -4.900 -11.330 -11.719 1.00 87.38 83 HIS A CA 1
ATOM 629 C C . HIS A 1 83 ? -4.235 -12.169 -10.613 1.00 87.38 83 HIS A C 1
ATOM 631 O O . HIS A 1 83 ? -4.459 -13.379 -10.539 1.00 87.38 83 HIS A O 1
ATOM 637 N N . ILE A 1 84 ? -3.525 -11.524 -9.681 1.00 89.56 84 ILE A N 1
ATOM 638 C CA . ILE A 1 84 ? -2.906 -12.170 -8.511 1.00 89.56 84 ILE A CA 1
ATOM 639 C C . ILE A 1 84 ? -3.962 -12.888 -7.657 1.00 89.56 84 ILE A C 1
ATOM 641 O O . ILE A 1 84 ? -3.792 -14.053 -7.292 1.00 89.56 84 ILE A O 1
ATOM 645 N N . LEU A 1 85 ? -5.086 -12.226 -7.361 1.00 90.06 85 LEU A N 1
ATOM 646 C CA . LEU A 1 85 ? -6.173 -12.813 -6.573 1.00 90.06 85 LEU A CA 1
ATOM 647 C C . LEU A 1 85 ? -6.843 -13.993 -7.281 1.00 90.06 85 LEU A C 1
ATOM 649 O O . LEU A 1 85 ? -7.234 -14.953 -6.613 1.00 90.06 85 LEU A O 1
ATOM 653 N N . GLN A 1 86 ? -6.996 -13.939 -8.607 1.00 87.12 86 GLN A N 1
ATOM 654 C CA . GLN A 1 86 ? -7.523 -15.060 -9.384 1.00 87.12 86 GLN A CA 1
ATOM 655 C C . GLN A 1 86 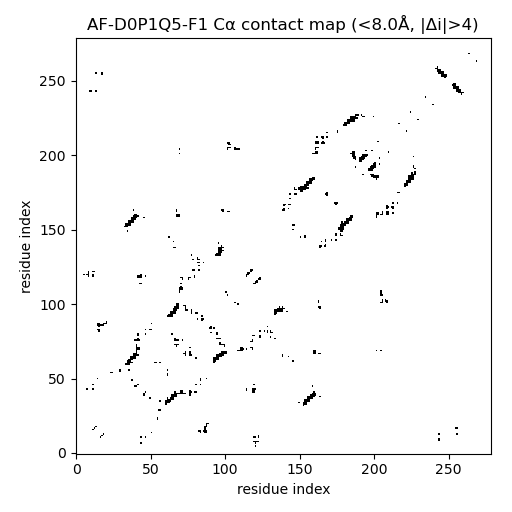? -6.600 -16.269 -9.302 1.00 87.12 86 GLN A C 1
ATOM 657 O O . GLN A 1 86 ? -7.061 -17.361 -8.969 1.00 87.12 86 GLN A O 1
ATOM 662 N N . ALA A 1 87 ? -5.309 -16.062 -9.539 1.00 84.19 87 ALA A N 1
ATOM 663 C CA . ALA A 1 87 ? -4.319 -17.123 -9.484 1.00 84.19 87 ALA A CA 1
ATOM 664 C C . ALA A 1 87 ? -4.209 -17.762 -8.093 1.00 84.19 87 ALA A C 1
ATOM 666 O O . ALA A 1 87 ? -4.097 -18.978 -7.965 1.00 84.19 87 ALA A O 1
ATOM 667 N N . ALA A 1 88 ? -4.346 -16.958 -7.035 1.00 85.50 88 ALA A N 1
ATOM 668 C CA . ALA A 1 88 ? -4.369 -17.436 -5.657 1.00 85.50 88 ALA A CA 1
ATOM 669 C C . ALA A 1 88 ? -5.698 -18.109 -5.244 1.00 85.50 88 ALA A C 1
ATOM 671 O O . ALA A 1 88 ? -5.821 -18.575 -4.110 1.00 85.50 88 ALA A O 1
ATOM 672 N N . GLY A 1 89 ? -6.724 -18.129 -6.107 1.00 86.88 89 GLY A N 1
ATOM 673 C CA . GLY A 1 89 ? -8.057 -18.647 -5.776 1.00 86.88 89 GLY A CA 1
ATOM 674 C C . GLY A 1 89 ? -8.815 -17.798 -4.743 1.00 86.88 89 GLY A C 1
ATOM 675 O O . GLY A 1 89 ? -9.648 -18.312 -3.995 1.00 86.88 89 GLY A O 1
ATOM 676 N N . ARG A 1 90 ? -8.517 -16.494 -4.667 1.00 90.06 90 ARG A N 1
ATOM 677 C CA . ARG A 1 90 ? -9.024 -15.543 -3.658 1.00 90.06 90 ARG A CA 1
ATOM 678 C C . ARG A 1 90 ? -9.778 -14.351 -4.262 1.00 90.06 90 ARG A C 1
ATOM 680 O O . ARG A 1 90 ? -9.923 -13.326 -3.605 1.00 90.06 90 ARG A O 1
ATOM 687 N N . SER A 1 91 ? -10.363 -14.500 -5.452 1.00 89.06 91 SER A N 1
ATOM 688 C CA . SER A 1 91 ? -11.106 -13.444 -6.177 1.00 89.06 91 SER A CA 1
ATOM 689 C C . SER A 1 91 ? -12.314 -12.833 -5.449 1.00 89.06 91 SER A C 1
ATOM 691 O O . SER A 1 91 ? -12.917 -11.897 -5.959 1.00 89.06 91 SER A O 1
ATOM 693 N N . LYS A 1 92 ? -12.717 -13.361 -4.286 1.00 90.12 92 LYS A N 1
ATOM 694 C CA . LYS A 1 92 ? -13.787 -12.774 -3.459 1.00 90.12 92 LYS A CA 1
ATOM 695 C C . LYS A 1 92 ? -13.320 -11.575 -2.629 1.00 90.12 92 LYS A C 1
ATOM 697 O O . LYS A 1 92 ? -14.166 -10.843 -2.122 1.00 90.12 92 LYS A O 1
ATOM 702 N N . ILE A 1 93 ? -12.009 -11.401 -2.451 1.00 92.75 93 ILE A N 1
ATOM 703 C CA . ILE A 1 93 ? -11.457 -10.249 -1.733 1.00 92.75 93 ILE A CA 1
ATOM 704 C C . ILE A 1 93 ? -11.735 -8.995 -2.571 1.00 92.75 93 ILE A C 1
ATOM 706 O O . ILE A 1 93 ? -11.395 -8.977 -3.755 1.00 92.75 93 ILE A O 1
ATOM 710 N N . PRO A 1 94 ? -12.367 -7.957 -1.999 1.00 93.31 94 PRO A N 1
ATOM 711 C CA . PRO A 1 94 ? -12.703 -6.763 -2.755 1.00 93.31 94 PRO A CA 1
ATOM 712 C C . PRO A 1 94 ? -11.448 -5.944 -3.082 1.00 93.31 94 PRO A C 1
ATOM 714 O O . PRO A 1 94 ? -10.590 -5.737 -2.221 1.00 93.31 94 PRO A O 1
ATOM 717 N N . VAL A 1 95 ? -11.388 -5.450 -4.321 1.00 94.25 95 VAL A N 1
ATOM 718 C CA . VAL A 1 95 ? -10.352 -4.532 -4.813 1.00 94.25 95 VAL A CA 1
ATOM 719 C C . VAL A 1 95 ? -10.974 -3.157 -5.048 1.00 94.25 95 VAL A C 1
ATOM 721 O O . VAL A 1 95 ? -11.975 -3.031 -5.765 1.00 94.25 95 VAL A O 1
ATOM 724 N N . TYR A 1 96 ? -10.385 -2.128 -4.447 1.00 95.44 96 TYR A N 1
ATOM 725 C CA . TYR A 1 96 ? -10.854 -0.748 -4.536 1.00 95.44 96 TYR A CA 1
ATOM 726 C C . TYR A 1 96 ? -9.800 0.109 -5.232 1.00 95.44 96 TYR A C 1
ATOM 728 O O . TYR A 1 96 ? -8.674 0.236 -4.754 1.00 95.44 96 TYR A O 1
ATOM 736 N N . SER A 1 97 ? -10.171 0.731 -6.349 1.00 94.81 97 SER A N 1
ATOM 737 C CA . SER A 1 97 ? -9.248 1.606 -7.073 1.00 94.81 97 SER A CA 1
ATOM 738 C C . SER A 1 97 ? -9.119 2.938 -6.345 1.00 94.81 97 SER A C 1
ATOM 740 O O . SER A 1 97 ? -10.135 3.565 -6.024 1.00 94.81 97 SER A O 1
ATOM 742 N N . GLY A 1 98 ? -7.886 3.386 -6.136 1.00 95.19 98 GLY A N 1
ATOM 743 C CA . GLY A 1 98 ? -7.572 4.647 -5.475 1.00 95.19 98 GLY A CA 1
ATOM 744 C C . GLY A 1 98 ? -6.992 5.704 -6.399 1.00 95.19 98 GLY A C 1
ATOM 745 O O . GLY A 1 98 ? -7.375 5.807 -7.568 1.00 95.19 98 GLY A O 1
ATOM 746 N N . ALA A 1 99 ? -6.110 6.527 -5.837 1.00 94.25 99 ALA A N 1
ATOM 747 C CA . ALA A 1 99 ? -5.533 7.682 -6.503 1.00 94.25 99 ALA A CA 1
ATOM 748 C C . ALA A 1 99 ? -4.712 7.280 -7.737 1.00 94.25 99 ALA A C 1
ATOM 750 O O . ALA A 1 99 ? -3.914 6.345 -7.703 1.00 94.25 99 ALA A O 1
ATOM 751 N N . SER A 1 100 ? -4.895 8.025 -8.829 1.00 92.00 100 SER A N 1
ATOM 752 C CA . SER A 1 100 ? -4.142 7.842 -10.074 1.00 92.00 100 SER A CA 1
ATOM 753 C C . SER A 1 100 ? -2.894 8.726 -10.167 1.00 92.00 100 SER A C 1
ATOM 755 O O . SER A 1 100 ? -2.199 8.665 -11.175 1.00 92.00 100 SER A O 1
ATOM 757 N N . LYS A 1 101 ? -2.679 9.611 -9.188 1.00 91.69 101 LYS A N 1
ATOM 758 C CA . LYS A 1 101 ? -1.598 10.602 -9.139 1.00 91.69 101 LYS A CA 1
ATOM 759 C C . LYS A 1 101 ? -1.429 11.147 -7.721 1.00 91.69 101 LYS A C 1
ATOM 761 O O . LYS A 1 101 ? -2.351 11.014 -6.912 1.00 91.69 101 LYS A O 1
ATOM 766 N N . ALA A 1 102 ? -0.299 11.805 -7.483 1.00 93.88 102 ALA A N 1
ATOM 767 C CA . ALA A 1 102 ? 0.030 12.441 -6.214 1.00 93.88 102 ALA A CA 1
ATOM 768 C C . ALA A 1 102 ? -0.963 13.552 -5.829 1.00 93.88 102 ALA A C 1
ATOM 770 O O . ALA A 1 102 ? -1.644 14.119 -6.695 1.00 93.88 102 ALA A O 1
ATOM 771 N N . ILE A 1 103 ? -1.007 13.904 -4.539 1.00 93.12 103 ILE A N 1
ATOM 772 C CA . ILE A 1 103 ? -1.823 15.020 -4.025 1.00 93.12 103 ILE A CA 1
ATOM 773 C C . ILE A 1 103 ? -1.464 16.326 -4.743 1.00 93.12 103 ILE A C 1
ATOM 775 O O . ILE A 1 103 ? -2.352 17.071 -5.174 1.00 93.12 103 ILE A O 1
ATOM 779 N N . VAL A 1 104 ? -0.168 16.594 -4.913 1.00 90.75 104 VAL A N 1
ATOM 780 C CA . VAL A 1 104 ? 0.327 17.768 -5.635 1.00 90.75 104 VAL A CA 1
ATOM 781 C C . VAL A 1 104 ? 0.719 17.370 -7.057 1.00 90.75 104 VAL A C 1
ATOM 783 O O . VAL A 1 104 ? 1.658 16.618 -7.288 1.00 90.75 104 VAL A O 1
ATOM 786 N N . ALA A 1 105 ? 0.010 17.926 -8.042 1.00 68.19 105 ALA A N 1
ATOM 787 C CA . ALA A 1 105 ? 0.114 17.528 -9.450 1.00 68.19 105 ALA A CA 1
ATOM 788 C C . ALA A 1 105 ? 1.487 17.772 -10.116 1.00 68.19 105 ALA A C 1
ATOM 790 O O . ALA A 1 105 ? 1.686 17.340 -11.246 1.00 68.19 105 ALA A O 1
ATOM 791 N N . SER A 1 106 ? 2.409 18.492 -9.468 1.00 70.38 106 SER A N 1
ATOM 792 C CA . SER A 1 106 ? 3.757 18.755 -9.990 1.00 70.38 106 SER A CA 1
ATOM 793 C C . SER A 1 106 ? 4.785 17.673 -9.650 1.00 70.38 106 SER A C 1
ATOM 795 O O . SER A 1 106 ? 5.912 17.754 -10.138 1.00 70.38 106 SER A O 1
ATOM 797 N N . VAL A 1 107 ? 4.438 16.693 -8.811 1.00 69.25 107 VAL A N 1
ATOM 798 C CA . VAL A 1 107 ? 5.327 15.574 -8.474 1.00 69.25 107 VAL A CA 1
ATOM 799 C C . VAL A 1 107 ? 5.396 14.605 -9.663 1.00 69.25 107 VAL A C 1
ATOM 801 O O . VAL A 1 107 ? 4.391 14.318 -10.309 1.00 69.25 107 VAL A O 1
ATOM 804 N N . SER A 1 108 ? 6.610 14.167 -10.003 1.00 58.38 108 SER A N 1
ATOM 805 C CA . SER A 1 108 ? 6.918 13.378 -11.203 1.00 58.38 108 SER A CA 1
ATOM 806 C C . SER A 1 108 ? 6.151 12.048 -11.251 1.00 58.38 108 SER A C 1
ATOM 808 O O . SER A 1 108 ? 6.244 11.254 -10.323 1.00 58.38 108 SER A O 1
ATOM 810 N N . GLU A 1 109 ? 5.513 11.735 -12.385 1.00 62.03 109 GLU A N 1
ATOM 811 C CA . GLU A 1 109 ? 4.874 10.434 -12.684 1.00 62.03 109 GLU A CA 1
ATOM 812 C C . GLU A 1 109 ? 5.905 9.331 -13.013 1.00 62.03 109 GLU A C 1
ATOM 814 O O . GLU A 1 109 ? 5.736 8.545 -13.951 1.00 62.03 109 GLU A O 1
ATOM 819 N N . ALA A 1 110 ? 7.044 9.311 -12.319 1.00 60.25 110 ALA A N 1
ATOM 820 C CA . ALA A 1 110 ? 8.109 8.377 -12.648 1.00 60.25 110 ALA A CA 1
ATOM 821 C C . ALA A 1 110 ? 7.667 6.943 -12.321 1.00 60.25 110 ALA A C 1
ATOM 823 O O . ALA A 1 110 ? 7.528 6.584 -11.160 1.00 60.25 110 ALA A O 1
ATOM 824 N N . LYS A 1 111 ? 7.480 6.118 -13.355 1.00 69.00 111 LYS A N 1
ATOM 825 C CA . LYS A 1 111 ? 7.231 4.680 -13.207 1.00 69.00 111 LYS A CA 1
ATOM 826 C C . LYS A 1 111 ? 8.545 3.944 -12.954 1.00 69.00 111 LYS A C 1
ATOM 828 O O . LYS A 1 111 ? 9.557 4.232 -13.602 1.00 69.00 111 LYS A O 1
ATOM 833 N N . TRP A 1 112 ? 8.534 2.962 -12.059 1.00 71.94 112 TRP A N 1
ATOM 834 C CA . TRP A 1 112 ? 9.703 2.121 -11.822 1.00 71.94 112 TRP A CA 1
ATOM 835 C C . TRP A 1 112 ? 9.901 1.122 -12.969 1.00 71.94 112 TRP A C 1
ATOM 837 O O . TRP A 1 112 ? 9.114 0.199 -13.168 1.00 71.94 112 TRP A O 1
ATOM 847 N N . ALA A 1 113 ? 10.993 1.258 -13.726 1.00 70.12 113 ALA A N 1
ATOM 848 C CA . ALA A 1 113 ? 11.264 0.377 -14.868 1.00 70.12 113 ALA A CA 1
ATOM 849 C C . ALA A 1 113 ? 11.573 -1.084 -14.467 1.00 70.12 113 ALA A C 1
ATOM 851 O O . ALA A 1 113 ? 11.523 -1.983 -15.308 1.00 70.12 113 ALA A O 1
ATOM 852 N N . GLY A 1 114 ? 11.893 -1.334 -13.192 1.00 76.44 114 GLY A N 1
ATOM 853 C CA . GLY A 1 114 ? 12.316 -2.640 -12.681 1.00 76.44 114 GLY A CA 1
ATOM 854 C C . GLY A 1 114 ? 11.207 -3.692 -12.544 1.00 76.44 114 GLY A C 1
ATOM 855 O O . GLY A 1 114 ? 11.505 -4.834 -12.194 1.00 76.44 114 GLY A O 1
ATOM 856 N N . HIS A 1 115 ? 9.952 -3.371 -12.856 1.00 81.38 115 HIS A N 1
ATOM 857 C CA . HIS A 1 115 ? 8.853 -4.346 -12.822 1.00 81.38 115 HIS A CA 1
ATOM 858 C C . HIS A 1 115 ? 8.373 -4.789 -14.206 1.00 81.38 115 HIS A C 1
ATOM 860 O O . HIS A 1 115 ? 7.416 -5.550 -14.320 1.00 81.38 115 HIS A O 1
ATOM 866 N N . GLY A 1 116 ? 9.068 -4.382 -15.270 1.00 83.69 116 GLY A N 1
ATOM 867 C CA . GLY A 1 116 ? 8.646 -4.666 -16.638 1.00 83.69 116 GLY A CA 1
ATOM 868 C C . GLY A 1 116 ? 7.501 -3.757 -17.104 1.00 83.69 116 GLY A C 1
ATOM 869 O O . GLY A 1 116 ? 7.061 -2.875 -16.369 1.00 83.69 116 GLY A O 1
ATOM 870 N N . PRO A 1 117 ? 7.034 -3.931 -18.352 1.00 83.19 117 PRO A N 1
ATOM 871 C CA . PRO A 1 117 ? 6.132 -2.979 -19.005 1.00 83.19 117 PRO A CA 1
ATOM 872 C C . PRO A 1 117 ? 4.730 -2.906 -18.384 1.00 83.19 117 PRO A C 1
ATOM 874 O O . PRO A 1 117 ? 4.010 -1.944 -18.632 1.00 83.19 117 PRO A O 1
ATOM 877 N N . ASP A 1 118 ? 4.344 -3.910 -17.601 1.00 83.69 118 ASP A N 1
ATOM 878 C CA . ASP A 1 118 ? 3.013 -4.067 -17.019 1.00 83.69 118 ASP A CA 1
ATOM 879 C C . ASP A 1 118 ? 3.024 -4.192 -15.486 1.00 83.69 118 ASP A C 1
ATOM 881 O O . ASP A 1 118 ? 1.990 -4.482 -14.890 1.00 83.69 118 ASP A O 1
ATOM 885 N N . GLY A 1 119 ? 4.179 -4.005 -14.837 1.00 85.31 119 GLY A N 1
ATOM 886 C CA . GLY A 1 119 ? 4.343 -4.184 -13.388 1.00 85.31 119 GLY A CA 1
ATOM 887 C C . GLY A 1 119 ? 4.498 -5.641 -12.935 1.00 85.31 119 GLY A C 1
ATOM 888 O O . GLY A 1 119 ? 4.864 -5.893 -11.793 1.00 85.31 119 GLY A O 1
ATOM 889 N N . LEU A 1 120 ? 4.280 -6.605 -13.832 1.00 87.19 120 LEU A N 1
ATOM 890 C CA . LEU A 1 120 ? 4.337 -8.045 -13.578 1.00 87.19 120 LEU A CA 1
ATOM 891 C C . LEU A 1 120 ? 5.294 -8.747 -14.553 1.00 87.19 120 LEU A C 1
ATOM 893 O O . LEU A 1 120 ? 5.078 -9.888 -14.951 1.00 87.19 120 LEU A O 1
ATOM 897 N N . GLY A 1 121 ? 6.378 -8.083 -14.955 1.00 83.44 121 GLY A N 1
ATOM 898 C CA . GLY A 1 121 ? 7.417 -8.670 -15.803 1.00 83.44 121 GLY A CA 1
ATOM 899 C C . GLY A 1 121 ? 6.972 -9.013 -17.231 1.00 83.44 121 GLY A C 1
ATOM 900 O O . GLY A 1 121 ? 7.703 -9.708 -17.927 1.00 83.44 121 GLY A O 1
ATOM 901 N N . GLY A 1 122 ? 5.821 -8.527 -17.694 1.00 80.38 122 GLY A N 1
ATOM 902 C CA . GLY A 1 122 ? 5.206 -8.871 -18.980 1.00 80.38 122 GLY A CA 1
ATOM 903 C C . GLY A 1 122 ? 4.167 -9.998 -18.910 1.00 80.38 122 GLY A C 1
ATOM 904 O O . GLY A 1 122 ? 3.745 -10.491 -19.956 1.00 80.38 122 GLY A O 1
ATOM 905 N N . GLU A 1 123 ? 3.769 -10.425 -17.708 1.00 77.81 123 GLU A N 1
ATOM 906 C CA . GLU A 1 123 ? 2.894 -11.583 -17.482 1.00 77.81 123 GLU A CA 1
ATOM 907 C C . GLU A 1 123 ? 1.425 -11.232 -17.209 1.00 77.81 123 GLU A C 1
ATOM 909 O O . GLU A 1 123 ? 0.569 -12.114 -17.254 1.00 77.81 123 GLU A O 1
ATOM 914 N N . SER A 1 124 ? 1.091 -9.958 -16.996 1.00 71.25 124 SER A N 1
ATOM 915 C CA . SER A 1 124 ? -0.265 -9.527 -16.621 1.00 71.25 124 SER A CA 1
ATOM 916 C C . SER A 1 124 ? -1.345 -9.893 -17.653 1.00 71.25 124 SER A C 1
ATOM 918 O O . SER A 1 124 ? -2.518 -10.019 -17.307 1.00 71.25 124 SER A O 1
ATOM 920 N N . GLY A 1 125 ? -0.973 -10.063 -18.927 1.00 60.81 125 GLY A N 1
ATOM 921 C CA . GLY A 1 125 ? -1.890 -10.299 -20.048 1.00 60.81 125 GLY A CA 1
ATOM 922 C C . GLY A 1 125 ? -2.178 -11.766 -20.381 1.00 60.81 125 GLY A C 1
ATOM 923 O O . GLY A 1 125 ? -2.867 -12.024 -21.366 1.00 60.81 125 GLY A O 1
ATOM 924 N N . LYS A 1 126 ? -1.648 -12.739 -19.623 1.00 59.16 126 LYS A N 1
ATOM 925 C CA . LYS A 1 126 ? -1.784 -14.168 -19.973 1.00 59.16 126 LYS A CA 1
ATOM 926 C C . LYS A 1 126 ? -3.091 -14.824 -19.530 1.00 59.16 126 LYS A C 1
ATOM 928 O O . LYS A 1 126 ? -3.387 -15.929 -19.980 1.00 59.16 126 LYS A O 1
ATOM 933 N N . THR A 1 127 ? -3.903 -14.156 -18.714 1.00 50.12 127 THR A N 1
ATOM 934 C CA . THR A 1 127 ? -5.232 -14.657 -18.332 1.00 50.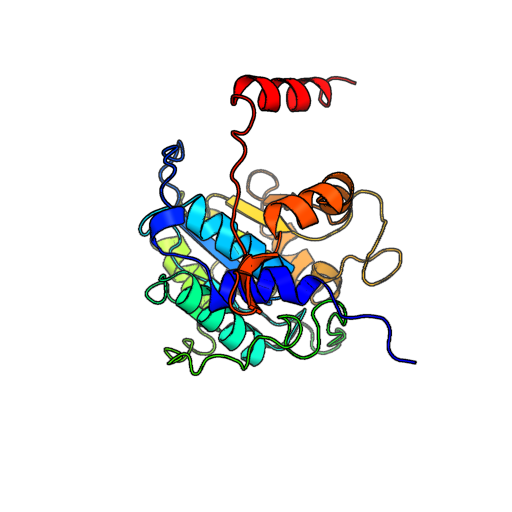12 127 THR A CA 1
ATOM 935 C C . THR A 1 127 ? -6.321 -13.632 -18.604 1.00 50.12 127 THR A C 1
ATOM 937 O O . THR A 1 127 ? -6.227 -12.483 -18.173 1.00 50.12 127 THR A O 1
ATOM 940 N N . GLU A 1 128 ? -7.412 -14.085 -19.218 1.00 48.69 128 GLU A N 1
ATOM 941 C CA . GLU A 1 128 ? -8.685 -13.365 -19.296 1.00 48.69 128 GLU A CA 1
ATOM 942 C C . GLU A 1 128 ? -9.404 -13.414 -17.937 1.00 48.69 128 GLU A C 1
ATOM 944 O O . GLU A 1 128 ? -10.470 -14.015 -17.791 1.00 48.69 128 GLU A O 1
ATOM 949 N N . ALA A 1 129 ? -8.793 -12.853 -16.891 1.00 47.16 129 ALA A N 1
ATOM 950 C CA . ALA A 1 129 ? -9.443 -12.755 -15.594 1.00 47.16 129 ALA A CA 1
ATOM 951 C C . ALA A 1 129 ? -10.758 -11.977 -15.771 1.00 47.16 129 ALA A C 1
ATOM 953 O O . ALA A 1 129 ? -10.709 -10.839 -16.248 1.00 47.16 129 ALA A O 1
ATOM 954 N N . PRO A 1 130 ? -11.937 -12.522 -15.407 1.00 48.88 130 PRO A N 1
ATOM 955 C CA . PRO A 1 130 ? -13.136 -11.712 -15.306 1.00 48.88 130 PRO A CA 1
ATOM 956 C C . PRO A 1 130 ? -12.912 -10.765 -14.132 1.00 48.88 130 PRO A C 1
ATOM 958 O O . PRO A 1 130 ? -13.154 -11.102 -12.974 1.00 48.88 130 PRO A O 1
ATOM 961 N N . LEU A 1 131 ? -12.367 -9.591 -14.440 1.00 51.84 131 L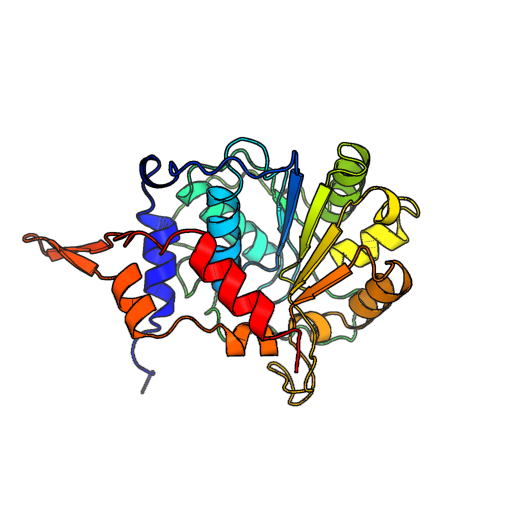EU A N 1
ATOM 962 C CA . LEU A 1 131 ? -12.163 -8.527 -13.481 1.00 51.84 131 LEU A CA 1
ATOM 963 C C . LEU A 1 131 ? -13.556 -8.172 -12.959 1.00 51.84 131 LEU A C 1
ATOM 965 O O . LEU A 1 131 ? -14.355 -7.565 -13.676 1.00 51.84 131 LEU A O 1
ATOM 969 N N . THR A 1 132 ? -13.882 -8.534 -11.715 1.00 55.22 132 THR A N 1
ATOM 970 C CA . THR A 1 132 ? -14.880 -7.744 -10.993 1.00 55.22 132 THR A CA 1
ATOM 971 C C . THR A 1 132 ? -14.359 -6.326 -11.056 1.00 55.22 132 THR A C 1
ATOM 973 O O . THR A 1 132 ? -13.279 -6.063 -10.525 1.00 55.22 132 THR A O 1
ATOM 976 N N . ALA A 1 133 ? -15.058 -5.466 -11.802 1.00 58.22 133 ALA A N 1
ATOM 977 C CA . ALA A 1 133 ? -14.578 -4.124 -12.061 1.00 58.22 133 ALA A CA 1
ATOM 978 C C . ALA A 1 133 ? -14.214 -3.497 -10.709 1.00 58.22 133 ALA A C 1
ATOM 980 O O . ALA A 1 133 ? -15.067 -3.493 -9.811 1.00 58.22 133 ALA A O 1
ATOM 981 N N . PRO A 1 134 ? -12.962 -3.044 -10.528 1.00 59.75 134 PRO A N 1
ATOM 982 C CA . PRO A 1 134 ? -12.563 -2.431 -9.277 1.00 59.75 134 PRO A CA 1
ATOM 983 C C . PRO A 1 134 ? -13.531 -1.290 -9.002 1.00 59.75 134 PRO A C 1
ATOM 985 O O . PRO A 1 134 ? -13.921 -0.554 -9.920 1.00 59.75 134 PRO A O 1
ATOM 988 N N . ARG A 1 135 ? -13.954 -1.159 -7.748 1.00 67.06 135 ARG A N 1
ATOM 989 C CA . ARG A 1 135 ? -14.856 -0.072 -7.385 1.00 67.06 135 ARG A CA 1
ATOM 990 C C . ARG A 1 135 ? -14.087 1.240 -7.524 1.00 67.06 135 ARG A C 1
ATOM 992 O O . ARG A 1 135 ? -13.135 1.497 -6.783 1.00 67.06 135 ARG A O 1
ATOM 999 N N . ARG A 1 136 ? -14.390 1.990 -8.586 1.00 59.47 136 ARG A N 1
ATOM 1000 C CA . ARG A 1 136 ? -13.560 3.112 -9.042 1.00 59.47 136 ARG A CA 1
ATOM 1001 C C . ARG A 1 136 ? -13.638 4.267 -8.055 1.00 59.47 136 ARG A C 1
ATOM 1003 O O . ARG A 1 136 ? -14.734 4.702 -7.728 1.00 59.47 136 ARG A O 1
ATOM 1010 N N . ASN A 1 137 ? -12.478 4.800 -7.668 1.00 65.69 137 ASN A N 1
ATOM 1011 C CA . ASN A 1 137 ? -12.340 5.933 -6.746 1.00 65.69 137 ASN A CA 1
ATOM 1012 C C . ASN A 1 137 ? -12.956 5.683 -5.359 1.00 65.69 137 ASN A C 1
ATOM 1014 O O . ASN A 1 137 ? -13.322 6.622 -4.652 1.00 65.69 137 ASN A O 1
ATOM 1018 N N . GLU A 1 138 ? -13.066 4.417 -4.963 1.00 87.88 138 GLU A N 1
ATOM 1019 C CA . GLU A 1 138 ? -13.614 4.037 -3.665 1.00 87.88 138 GLU A CA 1
ATOM 1020 C C . GLU A 1 138 ? -12.528 3.683 -2.648 1.00 87.88 138 GLU A C 1
ATOM 1022 O O . GLU A 1 138 ? -12.878 3.495 -1.494 1.00 87.88 138 GLU A O 1
ATOM 1027 N N . ALA A 1 139 ? -11.233 3.635 -2.999 1.00 95.56 139 ALA A N 1
ATOM 1028 C CA . ALA A 1 139 ? -10.189 3.227 -2.045 1.00 95.56 139 ALA A CA 1
ATOM 1029 C C . ALA A 1 139 ? -10.185 4.056 -0.751 1.00 95.56 139 ALA A C 1
ATOM 1031 O O . ALA A 1 139 ? -10.157 3.486 0.334 1.00 95.56 139 ALA A O 1
ATOM 1032 N N . VAL A 1 140 ? -10.280 5.386 -0.855 1.00 97.31 140 VAL A N 1
ATOM 1033 C CA . VAL A 1 140 ? -10.309 6.288 0.312 1.00 97.31 140 VAL A CA 1
ATOM 1034 C C . VAL A 1 140 ? -11.541 6.027 1.186 1.00 97.31 140 VAL A C 1
ATOM 1036 O O . VAL A 1 140 ? -11.425 5.916 2.403 1.00 97.31 140 VAL A O 1
ATOM 1039 N N . HIS A 1 141 ? -12.715 5.862 0.573 1.00 96.56 141 HIS A N 1
ATOM 1040 C CA . HIS A 1 141 ? -13.949 5.548 1.298 1.00 96.56 141 HIS A CA 1
ATOM 1041 C C . HIS A 1 141 ? -13.894 4.149 1.919 1.00 96.56 141 HIS A C 1
ATOM 1043 O O . HIS A 1 141 ? -14.249 3.980 3.077 1.00 96.56 141 HIS A O 1
ATOM 1049 N N . ALA A 1 142 ? -13.366 3.160 1.197 1.00 97.50 142 ALA A N 1
ATOM 1050 C CA . ALA A 1 142 ? -13.195 1.799 1.682 1.00 97.50 142 ALA A CA 1
ATOM 1051 C C . ALA A 1 142 ? -12.216 1.727 2.859 1.00 97.50 142 ALA A C 1
ATOM 1053 O O . ALA A 1 142 ? -12.483 1.005 3.815 1.00 97.50 142 ALA A O 1
ATOM 1054 N N . LEU A 1 143 ? -11.117 2.490 2.827 1.00 98.56 143 LEU A N 1
ATOM 1055 C CA . LEU A 1 143 ? -10.199 2.637 3.960 1.00 98.56 143 LEU A CA 1
ATOM 1056 C C . LEU A 1 143 ? -10.949 3.129 5.201 1.00 98.56 143 LEU A C 1
ATOM 1058 O O . LEU A 1 143 ? -10.852 2.504 6.255 1.00 98.56 143 LEU A O 1
ATOM 1062 N N . ILE A 1 144 ? -11.730 4.202 5.063 1.00 98.56 144 ILE A N 1
ATOM 1063 C CA . ILE A 1 144 ? -12.517 4.787 6.156 1.00 98.56 144 ILE A CA 1
ATOM 1064 C C . ILE A 1 144 ? -13.579 3.801 6.662 1.00 98.56 144 ILE A C 1
ATOM 1066 O O . ILE A 1 144 ? -13.669 3.546 7.863 1.00 98.56 144 ILE A O 1
ATOM 1070 N N . ASP A 1 145 ? -14.350 3.193 5.763 1.00 98.19 145 ASP A N 1
ATOM 1071 C CA . ASP A 1 145 ? -15.420 2.252 6.098 1.00 98.19 145 ASP A CA 1
ATOM 1072 C C . ASP A 1 145 ? -14.879 1.000 6.798 1.00 98.19 145 ASP A C 1
ATOM 1074 O O . ASP A 1 145 ? -15.446 0.537 7.792 1.00 98.19 145 ASP A O 1
ATOM 1078 N N . LEU A 1 146 ? -13.764 0.447 6.312 1.00 97.94 146 LEU A N 1
ATOM 1079 C CA . LEU A 1 146 ? -13.127 -0.724 6.913 1.00 97.94 146 LEU A CA 1
ATOM 1080 C C . LEU A 1 146 ? -12.454 -0.369 8.241 1.00 97.94 146 LEU A C 1
ATOM 1082 O O . LEU A 1 146 ? -12.516 -1.177 9.169 1.00 97.94 146 LEU A O 1
ATOM 1086 N N . ALA A 1 147 ? -11.873 0.827 8.374 1.00 98.06 147 ALA A N 1
ATOM 1087 C CA . ALA A 1 147 ? -11.340 1.305 9.647 1.00 98.06 147 ALA A CA 1
ATOM 1088 C C . ALA A 1 147 ? -12.453 1.457 10.689 1.00 98.06 147 ALA A C 1
ATOM 1090 O O . ALA A 1 147 ? -12.294 0.989 11.811 1.00 98.06 147 ALA A O 1
ATOM 1091 N N . HIS A 1 148 ? -13.608 2.020 10.319 1.00 98.06 148 HIS A N 1
ATOM 1092 C CA . HIS A 1 148 ? -14.781 2.068 11.194 1.00 98.06 148 HIS A CA 1
ATOM 1093 C C . HIS A 1 148 ? -15.284 0.673 11.568 1.00 98.06 148 HIS A C 1
ATOM 1095 O O . HIS A 1 148 ? -15.518 0.388 12.743 1.00 98.06 148 HIS A O 1
ATOM 1101 N N . LYS A 1 149 ? -15.435 -0.208 10.575 1.00 97.56 149 LYS A N 1
ATOM 1102 C CA . LYS A 1 149 ? -15.953 -1.566 10.772 1.00 97.56 149 LYS A CA 1
ATOM 1103 C C . LYS A 1 149 ? -15.072 -2.400 11.704 1.00 97.56 149 LYS A C 1
ATOM 1105 O O . LYS A 1 149 ? -15.603 -3.171 12.498 1.00 97.56 149 LYS A O 1
ATOM 1110 N N . TYR A 1 150 ? -13.754 -2.250 11.602 1.00 96.31 150 TYR A N 1
ATOM 1111 C CA . TYR A 1 150 ? -12.760 -3.012 12.362 1.00 96.31 150 TYR A CA 1
ATOM 1112 C C . TYR A 1 150 ? -11.947 -2.103 13.296 1.00 96.31 150 TYR A C 1
ATOM 1114 O O . TYR A 1 150 ? -10.727 -2.246 13.421 1.00 96.31 150 TYR A O 1
ATOM 1122 N N . SER A 1 151 ? -12.616 -1.138 13.929 1.00 96.50 151 SER A N 1
ATOM 1123 C CA . SER A 1 151 ? -11.974 -0.142 14.789 1.00 96.50 151 SER A CA 1
ATOM 1124 C C . SER A 1 151 ? -11.173 -0.795 15.921 1.00 96.50 151 SER A C 1
ATOM 1126 O O . SER A 1 151 ? -11.696 -1.590 16.697 1.00 96.50 151 SER A O 1
ATOM 1128 N N . GLY A 1 152 ? -9.891 -0.441 16.028 1.00 94.38 152 GLY A N 1
ATOM 1129 C CA . GLY A 1 152 ? -8.929 -1.006 16.977 1.00 94.38 152 GLY A CA 1
A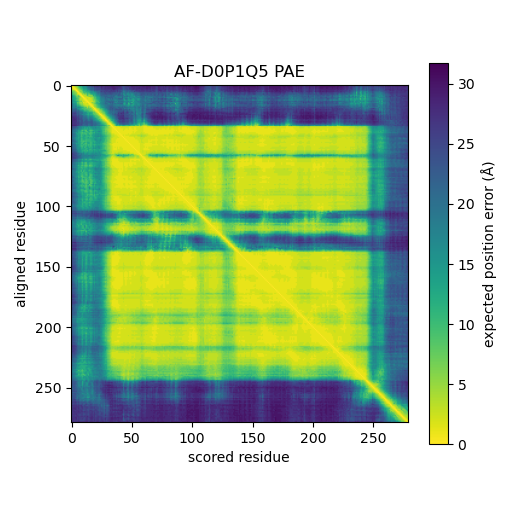TOM 1130 C C . GLY A 1 152 ? -8.314 -2.344 16.546 1.00 94.38 152 GLY A C 1
ATOM 1131 O O . GLY A 1 152 ? -7.395 -2.828 17.210 1.00 94.38 152 GLY A O 1
ATOM 1132 N N . GLU A 1 153 ? -8.763 -2.919 15.427 1.00 95.12 153 GLU A N 1
ATOM 1133 C CA . GLU A 1 153 ? -8.356 -4.245 14.941 1.00 95.12 153 GLU A CA 1
ATOM 1134 C C . GLU A 1 153 ? -7.745 -4.229 13.530 1.00 95.12 153 GLU A C 1
ATOM 1136 O O . GLU A 1 153 ? -6.965 -5.129 13.202 1.00 95.12 153 GLU A O 1
ATOM 1141 N N . LEU A 1 154 ? -8.049 -3.210 12.712 1.00 96.81 154 LEU A N 1
ATOM 1142 C CA . LEU A 1 154 ? -7.540 -3.083 11.344 1.00 96.81 154 LEU A CA 1
ATOM 1143 C C . LEU A 1 154 ? -6.045 -2.752 11.313 1.00 96.81 154 LEU A C 1
ATOM 1145 O O . LEU A 1 154 ? -5.609 -1.734 11.853 1.00 96.81 154 LEU A O 1
ATOM 1149 N N . VAL A 1 155 ? -5.277 -3.574 10.608 1.00 96.88 155 VAL A N 1
ATOM 1150 C CA . VAL A 1 155 ? -3.894 -3.308 10.217 1.00 96.88 155 VAL A CA 1
ATOM 1151 C C . VAL A 1 155 ? -3.871 -2.961 8.735 1.00 96.88 155 VAL A C 1
ATOM 1153 O O . VAL A 1 155 ? -4.470 -3.663 7.920 1.00 96.88 155 VAL A O 1
ATOM 1156 N N . ILE A 1 156 ? -3.167 -1.889 8.389 1.00 98.19 156 ILE A N 1
ATOM 1157 C CA . ILE A 1 156 ? -2.971 -1.467 7.002 1.00 98.19 156 ILE A CA 1
ATOM 1158 C C . ILE A 1 156 ? -1.503 -1.675 6.646 1.00 98.19 156 ILE A C 1
ATOM 1160 O O . ILE A 1 156 ? -0.630 -1.072 7.270 1.00 98.19 156 ILE A O 1
ATOM 1164 N N . ALA A 1 157 ? -1.243 -2.533 5.661 1.00 98.06 157 ALA A N 1
ATOM 1165 C CA . ALA A 1 157 ? 0.066 -2.689 5.042 1.00 98.06 157 ALA A CA 1
ATOM 1166 C C . ALA A 1 157 ? 0.115 -1.836 3.770 1.00 98.06 157 ALA A C 1
ATOM 1168 O O . ALA A 1 157 ? -0.539 -2.166 2.784 1.00 98.06 157 ALA A O 1
ATOM 1169 N N . ALA A 1 158 ? 0.860 -0.736 3.812 1.00 98.31 158 ALA A N 1
ATOM 1170 C CA . ALA A 1 158 ? 1.065 0.157 2.683 1.00 98.31 158 ALA A CA 1
ATOM 1171 C C . ALA A 1 158 ? 2.411 -0.159 2.034 1.00 98.31 158 ALA A C 1
ATOM 1173 O O . ALA A 1 158 ? 3.458 0.014 2.660 1.00 98.31 158 ALA A O 1
ATOM 1174 N N . VAL A 1 159 ? 2.368 -0.667 0.808 1.00 97.69 159 VAL A N 1
ATOM 1175 C CA . VAL A 1 159 ? 3.544 -1.063 0.021 1.00 97.69 159 VAL A CA 1
ATOM 1176 C C . VAL A 1 159 ? 3.705 -0.243 -1.264 1.00 97.69 159 VAL A C 1
ATOM 1178 O O . VAL A 1 159 ? 4.692 -0.428 -1.962 1.00 97.69 159 VAL A O 1
ATOM 1181 N N . GLY A 1 160 ? 2.802 0.711 -1.515 1.00 96.62 160 GLY A N 1
ATOM 1182 C CA . GLY A 1 160 ? 2.945 1.760 -2.530 1.00 96.62 160 GLY A CA 1
ATOM 1183 C C . GLY A 1 160 ? 2.939 3.180 -1.931 1.00 96.62 160 GLY A C 1
ATOM 1184 O O . GLY A 1 160 ? 3.012 3.345 -0.706 1.00 96.62 160 GLY A O 1
ATOM 1185 N N . PRO A 1 161 ? 2.819 4.228 -2.770 1.00 96.81 161 PRO A N 1
ATOM 1186 C CA . PRO A 1 161 ? 2.711 5.620 -2.327 1.00 96.81 161 PRO A CA 1
ATOM 1187 C C . PRO A 1 161 ? 1.529 5.877 -1.381 1.00 96.81 161 PRO A C 1
ATOM 1189 O O . PRO A 1 161 ? 0.413 5.411 -1.595 1.00 96.81 161 PRO A O 1
ATOM 1192 N N . LEU A 1 162 ? 1.743 6.702 -0.352 1.00 98.06 162 LEU A N 1
ATOM 1193 C CA . LEU A 1 162 ? 0.793 6.897 0.757 1.00 98.06 162 LEU A CA 1
ATOM 1194 C C . LEU A 1 162 ? -0.441 7.758 0.435 1.00 98.06 162 LEU A C 1
ATOM 1196 O O . LEU A 1 162 ? -1.193 8.129 1.339 1.00 98.06 162 LEU A O 1
ATOM 1200 N N . THR A 1 163 ? -0.681 8.080 -0.834 1.00 97.56 163 THR A N 1
ATOM 1201 C CA . THR A 1 163 ? -1.719 9.018 -1.280 1.00 97.56 163 THR A CA 1
ATOM 1202 C C . THR A 1 163 ? -3.113 8.638 -0.784 1.00 97.56 163 THR A C 1
ATOM 1204 O O . THR A 1 163 ? -3.826 9.483 -0.243 1.00 97.56 163 THR A O 1
ATOM 1207 N N . ASN A 1 164 ? -3.510 7.366 -0.905 1.00 98.38 164 ASN A N 1
ATOM 1208 C CA . ASN A 1 164 ? -4.826 6.906 -0.446 1.00 98.38 164 ASN A CA 1
ATOM 1209 C C . ASN A 1 164 ? -5.001 7.091 1.071 1.00 98.38 164 ASN A C 1
ATOM 1211 O O . ASN A 1 164 ? -6.053 7.539 1.531 1.00 98.38 164 ASN A O 1
ATOM 1215 N N . ILE A 1 165 ? -3.960 6.769 1.842 1.00 98.62 165 ILE A N 1
ATOM 1216 C CA . ILE A 1 165 ? -3.958 6.841 3.307 1.00 98.62 165 ILE A CA 1
ATOM 1217 C C . ILE A 1 165 ? -3.980 8.298 3.774 1.00 98.62 165 ILE A C 1
ATOM 1219 O O . ILE A 1 165 ? -4.773 8.642 4.650 1.00 98.62 165 ILE A O 1
ATOM 1223 N N . ALA A 1 166 ? -3.168 9.164 3.165 1.00 98.44 166 ALA A N 1
ATOM 1224 C CA . ALA A 1 166 ? -3.161 10.594 3.450 1.00 98.44 166 ALA A CA 1
ATOM 1225 C C . ALA A 1 166 ? -4.538 11.223 3.190 1.00 98.44 166 ALA A C 1
ATOM 1227 O O . ALA A 1 166 ? -5.065 11.940 4.038 1.00 98.44 166 ALA A O 1
ATOM 1228 N N . LEU A 1 167 ? -5.166 10.900 2.054 1.00 98.00 167 LEU A N 1
ATOM 1229 C CA . LEU A 1 167 ? -6.516 11.371 1.738 1.00 98.00 167 LEU A CA 1
ATOM 1230 C C . LEU A 1 167 ? -7.563 10.853 2.736 1.00 98.00 167 LEU A C 1
ATOM 1232 O O . LEU A 1 167 ? -8.456 11.611 3.110 1.00 98.00 167 LEU A O 1
ATOM 1236 N N . ALA A 1 168 ? -7.447 9.607 3.208 1.00 98.56 168 ALA A N 1
ATOM 1237 C CA . ALA A 1 168 ? -8.337 9.066 4.237 1.00 98.56 168 ALA A CA 1
ATOM 1238 C C . ALA A 1 168 ? -8.186 9.801 5.580 1.00 98.56 168 ALA A C 1
ATOM 1240 O O . ALA A 1 168 ? -9.191 10.146 6.198 1.00 98.56 168 ALA A O 1
ATOM 1241 N N . MET A 1 169 ? -6.951 10.112 5.994 1.00 98.19 169 MET A N 1
ATOM 1242 C CA . MET A 1 169 ? -6.672 10.905 7.200 1.00 98.19 169 MET A CA 1
ATOM 1243 C C . MET A 1 169 ? -7.227 12.331 7.111 1.00 98.19 169 MET A C 1
ATOM 1245 O O . MET A 1 169 ? -7.734 12.853 8.102 1.00 98.19 169 MET A O 1
ATOM 1249 N N . LEU A 1 170 ? -7.145 12.960 5.934 1.00 97.44 170 LEU A N 1
ATOM 1250 C CA . LEU A 1 170 ? -7.686 14.305 5.717 1.00 97.44 170 LEU A CA 1
ATOM 1251 C C . LEU A 1 170 ? -9.219 14.326 5.662 1.00 97.44 170 LEU A C 1
ATOM 1253 O O . LEU A 1 170 ? -9.828 15.324 6.048 1.00 97.44 170 LEU A O 1
ATOM 1257 N N . LEU A 1 171 ? -9.842 13.257 5.161 1.00 97.88 171 LEU A N 1
ATOM 1258 C CA . LEU A 1 171 ? -11.293 13.176 5.001 1.00 97.88 171 LEU A CA 1
ATOM 1259 C C . LEU A 1 171 ? -12.013 12.765 6.295 1.00 97.88 171 LEU A C 1
ATOM 1261 O O . LEU A 1 171 ? -13.095 13.284 6.569 1.00 97.88 171 LEU A O 1
ATOM 1265 N N . ASP A 1 172 ? -11.427 11.868 7.094 1.00 98.00 172 ASP A N 1
ATOM 1266 C CA . ASP A 1 172 ? -11.977 11.428 8.380 1.00 98.00 172 ASP A CA 1
ATOM 1267 C C . ASP A 1 172 ? -10.956 11.588 9.527 1.00 98.00 172 ASP A C 1
ATOM 1269 O O . ASP A 1 172 ? -10.031 10.781 9.658 1.00 98.00 172 ASP A O 1
ATOM 1273 N N . PRO A 1 173 ? -11.161 12.562 10.436 1.00 95.19 173 PRO A N 1
ATOM 12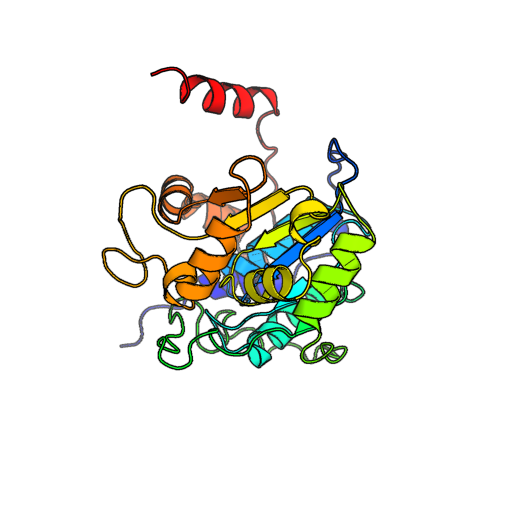74 C CA . PRO A 1 173 ? -10.301 12.771 11.603 1.00 95.19 173 PRO A CA 1
ATOM 1275 C C . PRO A 1 173 ? -10.186 11.562 12.547 1.00 95.19 173 PRO A C 1
ATOM 1277 O O . PRO A 1 173 ? -9.237 11.482 13.329 1.00 95.19 173 PRO A O 1
ATOM 1280 N N . ASN A 1 174 ? -11.140 10.623 12.515 1.00 96.62 174 ASN A N 1
ATOM 1281 C CA . ASN A 1 174 ? -11.105 9.422 13.350 1.00 96.62 174 ASN A CA 1
ATOM 1282 C C . ASN A 1 174 ? -10.360 8.254 12.697 1.00 96.62 174 ASN A C 1
ATOM 1284 O O . ASN A 1 174 ? -10.045 7.288 13.396 1.00 96.62 174 ASN A O 1
ATOM 1288 N N . PHE A 1 175 ? -10.029 8.335 11.404 1.00 98.25 175 PHE A N 1
ATOM 1289 C CA . PHE A 1 175 ? -9.425 7.239 10.647 1.00 98.25 175 PHE A CA 1
ATOM 1290 C C . PHE A 1 175 ? -8.172 6.674 11.335 1.00 98.25 175 PHE A C 1
ATOM 1292 O O . PHE A 1 175 ? -8.120 5.485 11.654 1.00 98.25 175 PHE A O 1
ATOM 1299 N N . THR A 1 176 ? -7.202 7.526 11.686 1.00 97.25 176 THR A N 1
ATOM 1300 C CA . THR A 1 176 ? -5.984 7.106 12.406 1.00 97.25 176 THR A CA 1
ATOM 1301 C C . THR A 1 176 ? -6.301 6.475 13.765 1.00 97.25 176 THR A C 1
ATOM 1303 O O . THR A 1 176 ? -5.624 5.544 14.210 1.00 97.25 176 THR A O 1
ATOM 1306 N N . THR A 1 177 ? -7.321 6.969 14.469 1.00 96.62 177 THR A N 1
ATOM 1307 C CA . THR A 1 177 ? -7.724 6.434 15.779 1.00 96.62 177 THR A CA 1
ATOM 1308 C C . THR A 1 177 ? -8.319 5.035 15.643 1.00 96.62 177 THR A C 1
ATOM 1310 O O . THR A 1 177 ? -7.991 4.164 16.453 1.00 96.62 177 THR A O 1
ATOM 1313 N N . ASN A 1 178 ? -9.098 4.803 14.589 1.00 97.31 178 ASN A N 1
ATOM 1314 C CA . ASN A 1 178 ? -9.755 3.532 14.307 1.00 97.31 178 ASN A CA 1
ATOM 1315 C C . ASN A 1 178 ? -8.780 2.469 13.779 1.00 97.31 178 ASN A C 1
ATOM 1317 O O . ASN A 1 178 ? -8.929 1.289 14.083 1.00 97.31 178 ASN A O 1
ATOM 1321 N N . VAL A 1 179 ? -7.740 2.855 13.038 1.00 97.56 179 VAL A N 1
ATOM 1322 C CA . VAL A 1 179 ? -6.707 1.912 12.582 1.00 97.56 179 VAL A CA 1
ATOM 1323 C C . VAL A 1 179 ? -5.851 1.454 13.766 1.00 97.56 179 VAL A C 1
ATOM 1325 O O . VAL A 1 179 ? -5.344 2.268 14.543 1.00 97.56 179 VAL A O 1
ATOM 1328 N N . LYS A 1 180 ? -5.661 0.140 13.919 1.00 95.56 180 LYS A N 1
ATOM 1329 C CA . LYS A 1 180 ? -4.785 -0.437 14.948 1.00 95.56 180 LYS A CA 1
ATOM 1330 C C . LYS A 1 180 ? -3.331 -0.070 14.685 1.00 95.56 180 LYS A C 1
ATOM 1332 O O . LYS A 1 180 ? -2.642 0.392 15.592 1.00 95.56 180 LYS A O 1
ATOM 1337 N N . GLN A 1 181 ? -2.883 -0.296 13.451 1.00 96.19 181 GLN A N 1
ATOM 1338 C CA . GLN A 1 181 ? -1.491 -0.147 13.050 1.00 96.19 181 GLN A CA 1
ATOM 1339 C C . GLN A 1 181 ? -1.364 0.117 11.545 1.00 96.19 181 GLN A C 1
ATOM 1341 O O . GLN A 1 181 ? -2.006 -0.558 10.742 1.00 96.19 181 GLN A O 1
ATOM 1346 N N . PHE A 1 182 ? -0.474 1.032 11.182 1.00 97.88 182 PHE A N 1
ATOM 1347 C CA . PHE A 1 182 ? 0.055 1.193 9.833 1.00 97.88 182 PHE A CA 1
ATOM 1348 C C . PHE A 1 182 ? 1.438 0.540 9.762 1.00 97.88 182 PHE A C 1
ATOM 1350 O O . PHE A 1 182 ? 2.292 0.795 10.616 1.00 97.88 182 PHE A O 1
ATOM 1357 N N . VAL A 1 183 ? 1.646 -0.303 8.756 1.00 97.38 183 VAL A N 1
ATOM 1358 C CA . VAL A 1 183 ? 2.941 -0.878 8.387 1.00 97.38 183 VAL A CA 1
ATOM 1359 C C . VAL A 1 183 ? 3.258 -0.365 6.992 1.00 97.38 183 VAL A C 1
ATOM 1361 O O . VAL A 1 183 ? 2.561 -0.706 6.044 1.00 97.38 183 VAL A O 1
ATOM 1364 N N . VAL A 1 184 ? 4.261 0.493 6.879 1.00 97.38 184 VAL A N 1
ATOM 1365 C CA . VAL A 1 184 ? 4.577 1.237 5.660 1.00 97.38 184 VAL A CA 1
ATOM 1366 C C . VAL A 1 184 ? 5.934 0.790 5.149 1.00 97.38 184 VAL A C 1
ATOM 1368 O O . VAL A 1 184 ? 6.921 0.930 5.866 1.00 97.38 184 VAL A O 1
ATOM 1371 N N . MET A 1 185 ? 5.997 0.284 3.920 1.00 96.69 185 MET A N 1
ATOM 1372 C CA . MET A 1 185 ? 7.255 0.147 3.196 1.00 96.69 185 MET A CA 1
ATOM 1373 C C . MET A 1 185 ? 7.544 1.469 2.489 1.00 96.69 185 MET A C 1
ATOM 1375 O O . MET A 1 185 ? 6.789 1.902 1.619 1.00 96.69 185 MET A O 1
ATOM 1379 N N . GLY A 1 186 ? 8.621 2.127 2.902 1.00 93.94 186 GLY A N 1
ATOM 1380 C CA . GLY A 1 186 ? 9.037 3.378 2.293 1.00 93.94 186 GLY A CA 1
ATOM 1381 C C . GLY A 1 186 ? 10.011 4.168 3.150 1.00 93.94 186 GLY A C 1
ATOM 1382 O O . GLY A 1 186 ? 10.215 3.894 4.335 1.00 93.94 186 GLY A O 1
ATOM 1383 N N . GLY A 1 187 ? 10.612 5.176 2.532 1.00 93.94 187 GLY A N 1
ATOM 1384 C CA . GLY A 1 187 ? 11.581 6.050 3.180 1.00 93.94 187 GLY A CA 1
ATOM 1385 C C . GLY A 1 187 ? 12.946 5.402 3.410 1.00 93.94 187 GLY A C 1
ATOM 1386 O O . GLY A 1 187 ? 13.210 4.259 3.029 1.00 93.94 187 GLY A O 1
ATOM 1387 N N . LEU A 1 188 ? 13.826 6.193 4.024 1.00 94.69 188 LEU A N 1
ATOM 1388 C CA . LEU A 1 188 ? 15.241 5.885 4.202 1.00 94.69 188 LEU A CA 1
ATOM 1389 C C . LEU A 1 188 ? 15.657 6.082 5.657 1.00 94.69 188 LEU A C 1
ATOM 1391 O O . LEU A 1 188 ? 15.258 7.064 6.284 1.00 94.69 188 LEU A O 1
ATOM 1395 N N . SER A 1 189 ? 16.482 5.180 6.187 1.00 92.25 189 SER A N 1
ATOM 1396 C CA . SER A 1 189 ? 17.086 5.327 7.523 1.00 92.25 189 SER A CA 1
ATOM 1397 C C . SER A 1 189 ? 18.565 5.710 7.479 1.00 92.25 189 SER A C 1
ATOM 1399 O O . SER A 1 189 ? 19.054 6.370 8.396 1.00 92.25 189 SER A O 1
ATOM 1401 N N . ARG A 1 190 ? 19.270 5.329 6.408 1.00 92.38 190 ARG A N 1
ATOM 1402 C CA . ARG A 1 190 ? 20.699 5.602 6.183 1.00 92.38 190 ARG A CA 1
ATOM 1403 C C . ARG A 1 190 ? 20.923 6.637 5.079 1.00 92.38 190 ARG A C 1
ATOM 1405 O O . ARG A 1 190 ? 22.039 7.124 4.925 1.00 92.38 190 ARG A O 1
ATOM 1412 N N . GLY A 1 191 ? 19.866 6.996 4.348 1.00 91.31 191 GLY A N 1
ATOM 1413 C CA . GLY A 1 191 ? 19.919 7.960 3.248 1.00 91.31 191 GLY A CA 1
ATOM 1414 C C . GLY A 1 191 ? 20.355 7.334 1.925 1.00 91.31 191 GLY A C 1
ATOM 1415 O O . GLY A 1 191 ? 20.820 8.054 1.050 1.00 91.31 191 GLY A O 1
ATOM 1416 N N . GLU A 1 192 ? 20.213 6.014 1.777 1.00 92.25 192 GLU A N 1
ATOM 1417 C CA . GLU A 1 192 ? 20.615 5.260 0.584 1.00 92.25 192 GLU A CA 1
ATOM 1418 C C . GLU A 1 192 ? 19.401 5.019 -0.325 1.00 92.25 192 GLU A C 1
ATOM 1420 O O . GLU A 1 192 ? 18.714 4.004 -0.220 1.00 92.25 192 GLU A O 1
ATOM 1425 N N . GLY A 1 193 ? 19.098 5.982 -1.198 1.00 90.94 193 GLY A N 1
ATOM 1426 C CA . GLY A 1 193 ? 17.886 5.945 -2.021 1.00 90.94 193 GLY A CA 1
ATOM 1427 C C . GLY A 1 193 ? 17.938 5.008 -3.234 1.00 90.94 193 GLY A C 1
ATOM 1428 O O . GLY A 1 193 ? 19.005 4.691 -3.761 1.00 90.94 193 GLY A O 1
ATOM 1429 N N . ASN A 1 194 ? 16.756 4.591 -3.701 1.00 89.62 194 ASN A N 1
ATOM 1430 C CA . ASN A 1 194 ? 16.567 3.775 -4.908 1.00 89.62 194 ASN A CA 1
ATOM 1431 C C . ASN A 1 194 ? 16.042 4.583 -6.109 1.00 89.62 194 ASN A C 1
ATOM 1433 O O . ASN A 1 194 ? 16.278 4.183 -7.247 1.00 89.62 194 ASN A O 1
ATOM 1437 N N . HIS A 1 195 ? 15.372 5.718 -5.882 1.00 89.31 195 HIS A N 1
ATOM 1438 C CA . HIS A 1 195 ? 14.841 6.571 -6.946 1.00 89.31 195 HIS A CA 1
ATOM 1439 C C . HIS A 1 195 ? 15.779 7.738 -7.267 1.00 89.31 195 HIS A C 1
ATOM 1441 O O . HIS A 1 195 ? 16.160 7.959 -8.415 1.00 89.31 195 HIS A O 1
ATOM 1447 N N . THR A 1 196 ? 16.205 8.455 -6.229 1.00 88.06 196 THR A N 1
ATOM 1448 C CA . THR A 1 196 ? 17.375 9.342 -6.283 1.00 88.06 196 THR A CA 1
ATOM 1449 C C . THR A 1 196 ? 18.391 8.851 -5.259 1.00 88.06 196 THR A C 1
ATOM 1451 O O . THR A 1 196 ? 18.028 8.034 -4.414 1.00 88.06 196 THR A O 1
ATOM 1454 N N . PRO A 1 197 ? 19.633 9.367 -5.234 1.00 89.31 197 PRO A N 1
ATOM 1455 C CA . PRO A 1 197 ? 20.593 8.948 -4.220 1.00 89.31 197 PRO A CA 1
ATOM 1456 C C . PRO A 1 197 ? 20.105 9.131 -2.769 1.00 89.31 197 PRO A C 1
ATOM 1458 O O . PRO A 1 197 ? 20.627 8.458 -1.896 1.00 89.31 197 PRO A O 1
ATOM 1461 N N . HIS A 1 198 ? 19.115 10.005 -2.515 1.00 91.19 198 HIS A N 1
ATOM 1462 C CA . HIS A 1 198 ? 18.597 10.320 -1.171 1.00 91.19 198 HIS A CA 1
ATOM 1463 C C . HIS A 1 198 ? 17.063 10.232 -1.077 1.00 91.19 198 HIS A C 1
ATOM 1465 O O . HIS A 1 198 ? 16.473 10.782 -0.149 1.00 91.19 198 HIS A O 1
ATOM 1471 N N . ALA A 1 199 ? 16.400 9.588 -2.042 1.00 91.19 199 ALA A N 1
ATOM 1472 C CA . ALA A 1 199 ? 14.951 9.412 -2.015 1.00 91.19 199 ALA A CA 1
ATOM 1473 C C . ALA A 1 199 ? 14.573 7.967 -2.326 1.00 91.19 199 ALA A C 1
ATOM 1475 O O . ALA A 1 199 ? 15.038 7.383 -3.311 1.00 91.19 199 ALA A O 1
ATOM 1476 N N . GLU A 1 200 ? 13.712 7.424 -1.474 1.00 94.38 200 GLU A N 1
ATOM 1477 C CA . GLU A 1 200 ? 13.019 6.166 -1.708 1.00 94.38 200 GLU A CA 1
ATOM 1478 C C . GLU A 1 200 ? 11.820 6.406 -2.643 1.00 94.38 200 GLU A C 1
ATOM 1480 O O . GLU A 1 200 ? 11.204 7.470 -2.602 1.00 94.38 200 GLU A O 1
ATOM 1485 N N . PHE A 1 201 ? 11.536 5.447 -3.520 1.00 93.81 201 PHE A N 1
ATOM 1486 C CA . PHE A 1 201 ? 10.553 5.520 -4.596 1.00 93.81 201 PHE A CA 1
ATOM 1487 C C . PHE A 1 201 ? 9.134 5.875 -4.136 1.00 93.81 201 PHE A C 1
ATOM 1489 O O . PHE A 1 201 ? 8.589 6.862 -4.634 1.00 93.81 201 PHE A O 1
ATOM 1496 N N . ASN A 1 202 ? 8.553 5.138 -3.186 1.00 95.25 202 ASN A N 1
ATOM 1497 C CA . ASN A 1 202 ? 7.184 5.364 -2.714 1.00 95.25 202 ASN A CA 1
ATOM 1498 C C . ASN A 1 202 ? 7.029 6.760 -2.103 1.00 95.25 202 ASN A C 1
ATOM 1500 O O . ASN A 1 202 ? 6.080 7.480 -2.418 1.00 95.25 202 ASN A O 1
ATOM 1504 N N . VAL A 1 203 ? 7.999 7.177 -1.284 1.00 94.81 203 VAL A N 1
ATOM 1505 C CA . VAL A 1 203 ? 8.035 8.535 -0.717 1.00 94.81 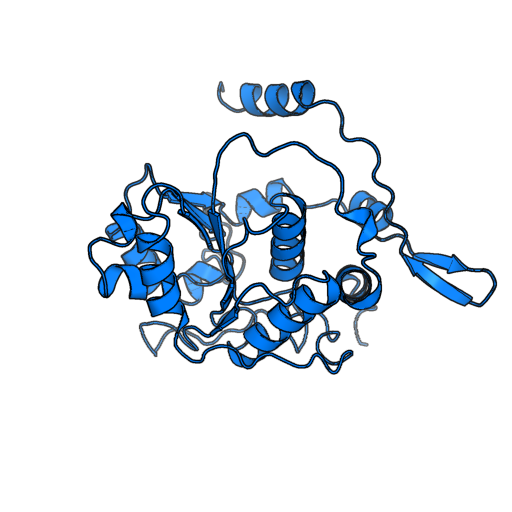203 VAL A CA 1
ATOM 1506 C C . VAL A 1 203 ? 8.243 9.593 -1.803 1.00 94.81 203 VAL A C 1
ATOM 1508 O O . VAL A 1 203 ? 7.637 10.657 -1.743 1.00 94.81 203 VAL A O 1
ATOM 1511 N N . CYS A 1 204 ? 9.071 9.323 -2.813 1.00 93.38 204 CYS A N 1
ATOM 1512 C CA . CYS A 1 204 ? 9.313 10.261 -3.906 1.00 93.38 204 CYS A CA 1
ATOM 1513 C C . CYS A 1 204 ? 8.097 10.429 -4.831 1.00 93.38 204 CYS A C 1
ATOM 1515 O O . CYS A 1 204 ? 7.952 11.488 -5.444 1.00 93.38 204 CYS A O 1
ATOM 1517 N N . CYS A 1 205 ? 7.238 9.412 -4.939 1.00 93.12 205 CYS A N 1
ATOM 1518 C CA . CYS A 1 205 ? 6.011 9.472 -5.733 1.00 93.12 205 CYS A CA 1
ATOM 1519 C C . CYS A 1 205 ? 4.975 10.442 -5.147 1.00 93.12 205 CYS A C 1
ATOM 1521 O O . CYS A 1 205 ? 4.255 11.076 -5.912 1.00 93.12 205 CYS A O 1
ATOM 1523 N N . ASP A 1 206 ? 4.886 10.560 -3.818 1.00 95.25 206 ASP A N 1
ATOM 1524 C CA . ASP A 1 206 ? 4.003 11.521 -3.142 1.00 95.25 206 ASP A CA 1
ATOM 1525 C C . ASP A 1 206 ? 4.581 11.943 -1.771 1.00 95.25 206 ASP A C 1
ATOM 1527 O O . ASP A 1 206 ? 4.202 11.406 -0.715 1.00 95.25 206 ASP A O 1
ATOM 1531 N N . PRO A 1 207 ? 5.549 12.879 -1.763 1.00 94.69 207 PRO A N 1
ATOM 1532 C CA . PRO A 1 207 ? 6.191 13.321 -0.534 1.00 94.69 207 PRO A CA 1
ATOM 1533 C C . PRO A 1 207 ? 5.222 14.096 0.364 1.00 94.69 207 PRO A C 1
ATOM 1535 O O . PRO A 1 207 ? 5.303 13.972 1.586 1.00 94.69 207 PRO A O 1
ATOM 1538 N N . GLU A 1 208 ? 4.262 14.834 -0.203 1.00 96.31 208 GLU A N 1
ATOM 1539 C CA . GLU A 1 208 ? 3.230 15.528 0.568 1.00 96.31 208 GLU A CA 1
ATOM 1540 C C . GLU A 1 208 ? 2.290 14.551 1.279 1.00 96.31 208 GLU A C 1
ATOM 1542 O O . GLU A 1 208 ? 1.985 14.748 2.455 1.00 96.31 208 GLU A O 1
ATOM 1547 N N . ALA A 1 209 ? 1.869 13.464 0.622 1.00 97.19 209 ALA A N 1
ATOM 1548 C CA . ALA A 1 209 ? 1.108 12.414 1.296 1.00 97.19 209 ALA A CA 1
ATOM 1549 C C . ALA A 1 209 ? 1.901 11.781 2.447 1.00 97.19 209 ALA A C 1
ATOM 1551 O O . ALA A 1 209 ? 1.343 11.533 3.518 1.00 97.19 209 ALA A O 1
ATOM 1552 N N . THR A 1 210 ? 3.203 11.558 2.255 1.00 96.44 210 THR A N 1
ATOM 1553 C CA . THR A 1 210 ? 4.079 11.025 3.309 1.00 96.44 210 THR A CA 1
ATOM 1554 C C . THR A 1 210 ? 4.148 11.971 4.511 1.00 96.44 210 THR A C 1
ATOM 1556 O O . THR A 1 210 ? 3.959 11.533 5.648 1.00 96.44 210 THR A O 1
ATOM 1559 N N . ASP A 1 211 ? 4.344 13.270 4.270 1.00 97.19 211 ASP A N 1
ATOM 1560 C CA . ASP A 1 211 ? 4.347 14.300 5.315 1.00 97.19 211 ASP A CA 1
ATOM 1561 C C . ASP A 1 211 ? 3.004 14.354 6.067 1.00 97.19 211 ASP A C 1
ATOM 1563 O O . ASP A 1 211 ? 2.978 14.315 7.299 1.00 97.19 2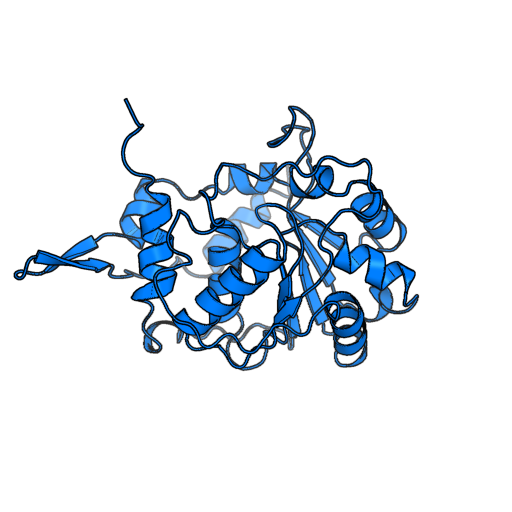11 ASP A O 1
ATOM 1567 N N . ILE A 1 212 ? 1.876 14.322 5.346 1.00 97.94 212 ILE A N 1
ATOM 1568 C CA . ILE A 1 212 ? 0.533 14.265 5.945 1.00 97.94 212 ILE A CA 1
ATOM 1569 C C . ILE A 1 212 ? 0.401 13.053 6.871 1.00 97.94 212 ILE A C 1
ATOM 1571 O O . ILE A 1 212 ? -0.032 13.216 8.015 1.00 97.94 212 ILE A O 1
ATOM 1575 N N . VAL A 1 213 ? 0.787 11.854 6.420 1.00 98.00 213 VAL A N 1
ATOM 1576 C CA . VAL A 1 213 ? 0.697 10.632 7.236 1.00 98.00 213 VAL A CA 1
ATOM 1577 C C . VAL A 1 213 ? 1.544 10.746 8.500 1.00 98.00 213 VAL A C 1
ATOM 1579 O O . VAL A 1 213 ? 1.088 10.367 9.580 1.00 98.00 213 VAL A O 1
ATOM 1582 N N . TYR A 1 214 ? 2.751 11.302 8.401 1.00 95.81 214 TYR A N 1
ATOM 1583 C CA . TYR A 1 214 ? 3.651 11.446 9.547 1.00 95.81 214 TYR A CA 1
ATOM 1584 C C . TYR A 1 214 ? 3.134 12.480 10.554 1.00 95.81 214 TYR A C 1
ATOM 1586 O O . TYR A 1 214 ? 3.279 12.286 11.760 1.00 95.81 214 TYR A O 1
ATOM 1594 N N . GLN A 1 215 ? 2.475 13.541 10.087 1.00 96.38 215 GLN A N 1
ATOM 1595 C CA . GLN A 1 215 ? 1.847 14.539 10.957 1.00 96.38 215 GLN A CA 1
ATOM 1596 C C . GLN A 1 215 ? 0.563 14.026 11.627 1.00 96.38 215 GLN A C 1
ATOM 1598 O O . GLN A 1 215 ? 0.271 14.399 12.763 1.00 96.38 215 GLN A O 1
ATOM 1603 N N . HIS A 1 216 ? -0.196 13.158 10.951 1.00 95.31 216 HIS A N 1
ATOM 1604 C CA . HIS A 1 216 ? -1.498 12.668 11.422 1.00 95.31 216 HIS A CA 1
ATOM 1605 C C . HIS A 1 216 ? -1.433 11.305 12.121 1.00 95.31 216 HIS A C 1
ATOM 1607 O O . HIS A 1 216 ? -2.465 10.816 12.589 1.00 95.31 216 HIS A O 1
ATOM 1613 N N . CYS A 1 217 ? -0.254 10.684 12.229 1.00 92.69 217 CYS A N 1
ATOM 1614 C CA . CYS A 1 217 ? -0.078 9.391 12.879 1.00 92.69 217 CYS A CA 1
ATOM 1615 C C . CYS A 1 217 ? 0.953 9.438 14.010 1.00 92.69 217 CYS A C 1
ATOM 1617 O O . CYS A 1 217 ? 2.089 9.871 13.853 1.00 92.69 217 CYS A O 1
ATOM 1619 N N . SER A 1 218 ? 0.578 8.913 15.179 1.00 90.88 218 SER A N 1
ATOM 1620 C CA . SER A 1 218 ? 1.522 8.773 16.291 1.00 90.88 218 SER A CA 1
ATOM 1621 C C . SER A 1 218 ? 2.562 7.683 16.008 1.00 90.88 218 SER A C 1
ATOM 1623 O O . SER A 1 218 ? 2.222 6.637 15.449 1.00 90.88 218 SER A O 1
ATOM 1625 N N . ALA A 1 219 ? 3.781 7.847 16.528 1.00 86.06 219 ALA A N 1
ATOM 1626 C CA . ALA A 1 219 ? 4.858 6.855 16.413 1.00 86.06 219 ALA A CA 1
ATOM 1627 C C . ALA A 1 219 ? 4.495 5.458 16.963 1.00 86.06 219 ALA A C 1
ATOM 1629 O O . ALA A 1 219 ? 5.070 4.460 16.555 1.00 86.06 219 ALA A O 1
ATOM 1630 N N . LYS A 1 220 ? 3.508 5.354 17.867 1.00 89.94 220 LYS A N 1
ATOM 1631 C CA . LYS A 1 220 ? 3.023 4.058 18.378 1.00 89.94 220 LYS A CA 1
ATOM 1632 C C . LYS A 1 220 ? 2.233 3.260 17.336 1.00 89.94 220 LYS A C 1
ATOM 1634 O O . LYS A 1 220 ? 2.134 2.044 17.455 1.00 89.94 220 LYS A O 1
ATOM 1639 N N . LYS A 1 221 ? 1.647 3.944 16.349 1.00 92.94 221 LYS A N 1
ATOM 1640 C CA . LYS A 1 221 ? 0.776 3.366 15.315 1.00 92.94 221 LYS A CA 1
ATOM 1641 C C . LYS A 1 221 ? 1.430 3.277 13.936 1.00 92.94 221 LYS A C 1
ATOM 1643 O O . LYS A 1 221 ? 0.832 2.685 13.044 1.00 92.94 221 LYS A O 1
ATOM 1648 N N . LEU A 1 222 ? 2.649 3.782 13.766 1.00 94.56 222 LEU A N 1
ATOM 1649 C CA . LEU A 1 222 ? 3.352 3.795 12.487 1.00 94.56 222 LEU A CA 1
ATOM 1650 C C . LEU A 1 222 ? 4.635 2.961 12.566 1.00 94.56 222 LEU A C 1
ATOM 1652 O O . LEU A 1 222 ? 5.597 3.371 13.209 1.00 94.56 222 LEU A O 1
ATOM 1656 N N . TYR A 1 223 ? 4.647 1.803 11.904 1.00 95.31 223 TYR A N 1
ATOM 1657 C CA . TYR A 1 223 ? 5.872 1.051 11.638 1.00 95.31 223 TYR A CA 1
ATOM 1658 C C . TYR A 1 223 ? 6.330 1.352 10.223 1.00 95.31 223 TYR A C 1
ATOM 1660 O O . TYR A 1 223 ? 5.642 1.008 9.266 1.00 95.31 223 TYR A O 1
ATOM 1668 N N . VAL A 1 224 ? 7.495 1.974 10.104 1.00 95.12 224 VAL A N 1
ATOM 1669 C CA . VAL A 1 224 ? 8.147 2.208 8.817 1.00 95.12 224 VAL A CA 1
ATOM 1670 C C . VAL A 1 224 ? 9.177 1.108 8.605 1.00 95.12 224 VAL A C 1
ATOM 1672 O O . VAL A 1 224 ? 9.971 0.824 9.502 1.00 95.12 224 VAL A O 1
ATOM 1675 N N . VAL A 1 225 ? 9.146 0.490 7.430 1.00 95.88 225 VAL A N 1
ATOM 1676 C CA . VAL A 1 225 ? 10.137 -0.458 6.928 1.00 95.88 225 VAL A CA 1
ATOM 1677 C C . VAL A 1 225 ? 10.909 0.260 5.817 1.00 95.88 225 VAL A C 1
ATOM 1679 O O . VAL A 1 225 ? 10.427 0.321 4.684 1.00 95.88 225 VAL A O 1
ATOM 1682 N N . PRO A 1 226 ? 12.076 0.849 6.133 1.00 94.94 226 PRO A N 1
ATOM 1683 C CA . PRO A 1 226 ? 12.877 1.571 5.155 1.00 94.94 226 PRO A CA 1
ATOM 1684 C C . PRO A 1 226 ? 13.376 0.652 4.042 1.00 94.94 226 PRO A C 1
ATOM 1686 O O . PRO A 1 226 ? 13.588 -0.549 4.257 1.00 94.94 226 PRO A O 1
ATOM 1689 N N . PHE A 1 227 ? 13.653 1.229 2.875 1.00 93.94 227 PHE A N 1
ATOM 1690 C CA . PHE A 1 227 ? 14.228 0.490 1.751 1.00 93.94 227 PHE A CA 1
ATOM 1691 C C . PHE A 1 227 ? 15.519 -0.243 2.135 1.00 93.94 227 PHE A C 1
ATOM 1693 O O . PHE A 1 227 ? 15.704 -1.407 1.780 1.00 93.94 227 PHE A O 1
ATOM 1700 N N . GLU A 1 228 ? 16.371 0.378 2.951 1.00 93.06 228 GLU A N 1
ATOM 1701 C CA . GLU A 1 228 ? 17.624 -0.233 3.392 1.00 93.06 228 GLU A CA 1
ATOM 1702 C C . GLU A 1 228 ? 17.402 -1.516 4.206 1.00 93.06 228 GLU A C 1
ATOM 1704 O O . GLU A 1 228 ? 18.169 -2.467 4.084 1.00 93.06 228 GLU A O 1
ATOM 1709 N N . THR A 1 229 ? 16.310 -1.601 4.974 1.00 91.25 229 THR A N 1
ATOM 1710 C CA . THR A 1 229 ? 15.955 -2.837 5.697 1.00 91.25 229 THR A CA 1
ATOM 1711 C C . THR A 1 229 ? 15.595 -3.965 4.732 1.00 91.25 229 THR A C 1
ATOM 1713 O O . THR A 1 229 ? 15.897 -5.128 5.001 1.00 91.25 229 THR A O 1
ATOM 1716 N N . CYS A 1 230 ? 14.987 -3.638 3.590 1.00 88.38 230 CYS A N 1
ATOM 1717 C CA . CYS A 1 230 ? 14.682 -4.613 2.546 1.00 88.38 230 CYS A CA 1
ATOM 1718 C C . CYS A 1 230 ? 15.966 -5.117 1.867 1.00 88.38 230 CYS A C 1
ATOM 1720 O O . CYS A 1 230 ? 16.076 -6.309 1.585 1.00 88.38 230 CYS A O 1
ATOM 1722 N N . LEU A 1 231 ? 16.960 -4.241 1.669 1.00 88.81 231 LEU A N 1
ATOM 1723 C CA . LEU A 1 231 ? 18.276 -4.624 1.143 1.00 88.81 231 LEU A CA 1
ATOM 1724 C C . LEU A 1 231 ? 19.027 -5.562 2.090 1.00 88.81 231 LEU A C 1
ATOM 1726 O O . LEU A 1 231 ? 19.557 -6.584 1.655 1.00 88.81 231 LEU A O 1
ATOM 1730 N N . ASP A 1 232 ? 19.026 -5.244 3.385 1.00 89.06 232 ASP A N 1
ATOM 1731 C CA . ASP A 1 232 ? 19.692 -6.050 4.411 1.00 89.06 232 ASP A CA 1
ATOM 1732 C C . ASP A 1 232 ? 19.062 -7.457 4.546 1.00 89.06 232 ASP A C 1
ATOM 1734 O O . ASP A 1 232 ? 19.698 -8.380 5.056 1.00 89.06 232 ASP A O 1
ATOM 1738 N N . ASN A 1 233 ? 17.829 -7.639 4.054 1.00 87.19 233 ASN A N 1
ATOM 1739 C CA . ASN A 1 233 ? 17.072 -8.896 4.077 1.00 87.19 233 ASN A CA 1
ATOM 1740 C C . ASN A 1 233 ? 16.747 -9.427 2.668 1.00 87.19 233 ASN A C 1
ATOM 1742 O O . ASN A 1 233 ? 15.765 -10.151 2.482 1.00 87.19 233 ASN A O 1
ATOM 1746 N N . ALA A 1 234 ? 17.561 -9.078 1.668 1.00 85.94 234 ALA A N 1
ATOM 1747 C CA . ALA A 1 234 ? 17.368 -9.542 0.300 1.00 85.94 234 ALA A CA 1
ATOM 1748 C C . ALA A 1 234 ? 17.397 -11.077 0.213 1.00 85.94 234 ALA A C 1
ATOM 1750 O O . ALA A 1 234 ? 18.239 -11.733 0.828 1.00 85.94 234 ALA A O 1
ATOM 1751 N N . VAL A 1 235 ? 16.509 -11.659 -0.601 1.00 81.12 235 VAL A N 1
ATOM 1752 C CA . VAL A 1 235 ? 16.504 -13.104 -0.867 1.00 81.12 235 VAL A CA 1
ATOM 1753 C C . VAL A 1 235 ? 17.724 -13.456 -1.725 1.00 81.12 235 VAL A C 1
ATOM 1755 O O . VAL A 1 235 ? 17.804 -13.006 -2.872 1.00 81.12 235 VAL A O 1
ATOM 1758 N N . PRO A 1 236 ? 18.670 -14.273 -1.225 1.00 86.00 236 PRO A N 1
ATOM 1759 C CA . PRO A 1 236 ? 19.829 -14.673 -2.010 1.00 86.00 236 PRO A CA 1
ATOM 1760 C C . PRO A 1 236 ? 19.422 -15.465 -3.257 1.00 86.00 236 PRO A C 1
ATOM 1762 O O . PRO A 1 236 ? 18.467 -16.244 -3.223 1.00 86.00 236 PRO A O 1
ATOM 1765 N N . TRP A 1 237 ? 20.168 -15.313 -4.354 1.00 81.38 237 TRP A N 1
ATOM 1766 C CA . TRP A 1 237 ? 19.829 -15.952 -5.632 1.00 81.38 237 TRP A CA 1
ATOM 1767 C C . TRP A 1 237 ? 19.750 -17.476 -5.565 1.00 81.38 237 TRP A C 1
ATOM 1769 O O . TRP A 1 237 ? 18.894 -18.064 -6.211 1.00 81.38 237 TRP A O 1
ATOM 1779 N N . ASP A 1 238 ? 20.592 -18.124 -4.764 1.00 84.44 238 ASP A N 1
ATOM 1780 C CA . ASP A 1 238 ? 20.521 -19.571 -4.549 1.00 84.44 238 ASP A CA 1
ATOM 1781 C C . ASP A 1 238 ? 19.216 -19.974 -3.847 1.00 84.44 238 ASP A C 1
ATOM 1783 O O . ASP A 1 238 ? 18.631 -21.008 -4.156 1.00 84.44 238 ASP A O 1
ATOM 1787 N N . THR A 1 239 ? 18.733 -19.148 -2.917 1.00 79.25 239 THR A N 1
ATOM 1788 C CA . THR A 1 239 ? 17.450 -19.352 -2.237 1.00 79.25 239 THR A CA 1
ATOM 1789 C C . THR A 1 239 ? 16.293 -19.139 -3.197 1.00 79.25 239 THR A C 1
ATOM 1791 O O . THR A 1 239 ? 15.383 -19.962 -3.241 1.00 79.25 239 THR A O 1
ATOM 1794 N N . PHE A 1 240 ? 16.352 -18.077 -3.996 1.00 76.81 240 PHE A N 1
ATOM 1795 C CA . PHE A 1 240 ? 15.383 -17.815 -5.050 1.00 76.81 240 PHE A CA 1
ATOM 1796 C C . PHE A 1 240 ? 15.303 -18.988 -6.032 1.00 76.81 240 PHE A C 1
ATOM 1798 O O . PHE A 1 240 ? 14.226 -19.533 -6.252 1.00 76.81 240 PHE A O 1
ATOM 1805 N N . ASP A 1 241 ? 16.444 -19.419 -6.574 1.00 78.12 241 ASP A N 1
ATOM 1806 C CA . ASP A 1 241 ? 16.499 -20.521 -7.528 1.00 78.12 241 ASP A CA 1
ATOM 1807 C C . ASP A 1 241 ? 15.945 -21.804 -6.884 1.00 78.12 241 ASP A C 1
ATOM 1809 O O . ASP A 1 241 ? 15.137 -22.471 -7.517 1.00 78.12 241 ASP A O 1
ATOM 1813 N N . ARG A 1 242 ? 16.250 -22.087 -5.604 1.00 75.00 242 ARG A N 1
ATOM 1814 C CA . ARG A 1 242 ? 15.658 -23.216 -4.857 1.00 75.00 242 ARG A CA 1
ATOM 1815 C C . ARG A 1 242 ? 14.137 -23.164 -4.750 1.00 75.00 242 ARG A C 1
ATOM 1817 O O . ARG A 1 242 ? 13.486 -24.194 -4.902 1.00 75.00 242 ARG A O 1
ATOM 1824 N N . ILE A 1 243 ? 13.585 -21.993 -4.440 1.00 67.81 243 ILE A N 1
ATOM 1825 C CA . ILE A 1 243 ? 12.140 -21.798 -4.263 1.00 67.81 243 ILE A CA 1
ATOM 1826 C C . ILE A 1 243 ? 11.409 -21.915 -5.605 1.00 67.81 243 ILE A C 1
ATOM 1828 O O . ILE A 1 243 ? 10.320 -22.484 -5.665 1.00 67.81 243 ILE A O 1
ATOM 1832 N N . PHE A 1 244 ? 12.019 -21.399 -6.673 1.00 66.00 244 PHE A N 1
ATOM 1833 C CA . PHE A 1 244 ? 11.420 -21.280 -8.001 1.00 66.00 244 PHE A CA 1
ATOM 1834 C C . PHE A 1 244 ? 12.050 -22.229 -9.037 1.00 66.00 244 PHE A C 1
ATOM 1836 O O . PHE A 1 244 ? 12.012 -21.943 -10.236 1.00 66.00 244 PHE A O 1
ATOM 1843 N N . HIS A 1 245 ? 12.634 -23.357 -8.606 1.00 59.00 245 HIS A N 1
ATOM 1844 C CA . HIS A 1 245 ? 13.209 -24.336 -9.529 1.00 59.00 245 HIS A CA 1
ATOM 1845 C C . HIS A 1 245 ? 12.126 -24.914 -10.443 1.00 59.00 245 HIS A C 1
ATOM 1847 O O . HIS A 1 245 ? 11.057 -25.354 -10.018 1.00 59.00 245 HIS A O 1
ATOM 1853 N N . GLU A 1 246 ? 12.450 -24.920 -11.728 1.00 50.81 246 GLU A N 1
ATOM 1854 C CA . GLU A 1 246 ? 11.666 -25.522 -12.788 1.00 50.81 246 GLU A CA 1
ATOM 1855 C C . GLU A 1 246 ? 12.039 -27.007 -12.904 1.00 50.81 246 GLU A C 1
ATOM 1857 O O . GLU A 1 246 ? 13.115 -27.340 -13.400 1.00 50.81 246 GLU A O 1
ATOM 1862 N N . GLU A 1 247 ? 11.165 -27.919 -12.474 1.00 46.34 247 GLU A N 1
ATOM 1863 C CA . GLU A 1 247 ? 11.255 -29.314 -12.905 1.00 46.34 247 GLU A CA 1
ATOM 1864 C C . GLU A 1 247 ? 10.702 -29.404 -14.328 1.00 46.34 247 GLU A C 1
ATOM 1866 O O . GLU A 1 247 ? 9.500 -29.275 -14.559 1.00 46.34 247 GLU A O 1
ATOM 1871 N N . VAL A 1 248 ? 11.571 -29.611 -15.314 1.00 46.31 248 VAL A N 1
ATOM 1872 C CA . VAL A 1 248 ? 11.129 -29.968 -16.666 1.00 46.31 248 VAL A CA 1
ATOM 1873 C C . VAL A 1 248 ? 10.714 -31.435 -16.630 1.00 46.31 248 VAL A C 1
ATOM 1875 O O . VAL A 1 248 ? 11.545 -32.313 -16.394 1.00 46.31 248 VAL A O 1
ATOM 1878 N N . ASN A 1 249 ? 9.424 -31.714 -16.820 1.00 47.75 249 ASN A N 1
ATOM 1879 C CA . ASN A 1 249 ? 8.952 -33.092 -16.885 1.00 47.75 249 ASN A CA 1
ATOM 1880 C C . ASN A 1 249 ? 9.429 -33.769 -18.187 1.00 47.75 249 ASN A C 1
ATOM 1882 O O . ASN A 1 249 ? 9.894 -33.118 -19.124 1.00 47.75 249 ASN A O 1
ATOM 1886 N N . SER A 1 250 ? 9.298 -35.096 -18.275 1.00 45.28 250 SER A N 1
ATOM 1887 C CA . SER A 1 250 ? 9.733 -35.889 -19.440 1.00 45.28 250 SER A CA 1
ATOM 1888 C C . SER A 1 250 ? 9.075 -35.496 -20.772 1.00 45.28 250 SER A C 1
ATOM 1890 O O . SER A 1 250 ? 9.528 -35.946 -21.821 1.00 45.28 250 SER A O 1
ATOM 1892 N N . ASN A 1 251 ? 8.026 -34.668 -20.739 1.00 47.84 251 ASN A N 1
ATOM 1893 C CA . ASN A 1 251 ? 7.294 -34.186 -21.908 1.00 47.84 251 ASN A CA 1
ATOM 1894 C C . ASN A 1 251 ? 7.742 -32.778 -22.347 1.00 47.84 251 ASN A C 1
ATOM 1896 O O . ASN A 1 251 ? 7.165 -32.219 -23.276 1.00 47.84 251 ASN A O 1
ATOM 1900 N N . GLY A 1 252 ? 8.759 -32.198 -21.697 1.00 39.28 252 GLY A N 1
ATOM 1901 C CA . GLY A 1 252 ? 9.232 -30.840 -21.972 1.00 39.28 252 GLY A CA 1
ATOM 1902 C C . GLY A 1 252 ? 8.364 -29.741 -21.355 1.00 39.28 252 GLY A C 1
ATOM 1903 O O . GLY A 1 252 ? 8.560 -28.570 -21.668 1.00 39.28 252 GLY A O 1
ATOM 1904 N N . GLU A 1 253 ? 7.417 -30.091 -20.479 1.00 36.78 253 GLU A N 1
ATOM 1905 C CA . GLU A 1 253 ? 6.598 -29.117 -19.766 1.00 36.78 253 GLU A CA 1
ATOM 1906 C C . GLU A 1 253 ? 7.296 -28.714 -18.468 1.00 36.78 253 GLU A C 1
ATOM 1908 O O . GLU A 1 253 ? 7.649 -29.539 -17.620 1.00 36.78 253 GLU A O 1
ATOM 1913 N N . THR A 1 254 ? 7.481 -27.413 -18.304 1.00 38.09 254 THR A N 1
ATOM 1914 C CA . THR A 1 254 ? 8.105 -26.823 -17.129 1.00 38.09 254 THR A CA 1
ATOM 1915 C C . THR A 1 254 ? 7.116 -26.799 -15.963 1.00 38.09 254 THR A C 1
ATOM 1917 O O . THR A 1 254 ? 6.106 -26.094 -16.015 1.00 38.09 254 THR A O 1
ATOM 1920 N N . LYS A 1 255 ? 7.390 -27.516 -14.874 1.00 34.53 255 LYS A N 1
ATOM 1921 C CA . LYS A 1 255 ? 6.589 -27.516 -13.644 1.00 34.53 255 LYS A CA 1
ATOM 1922 C C . LYS A 1 255 ? 7.430 -26.932 -12.510 1.00 34.53 255 LYS A C 1
ATOM 1924 O O . LYS A 1 255 ? 8.372 -27.553 -12.044 1.00 34.53 255 LYS A O 1
ATOM 1929 N N . ALA A 1 256 ? 7.115 -25.717 -12.073 1.00 37.31 256 ALA A N 1
ATOM 1930 C CA . ALA A 1 256 ? 7.768 -25.140 -10.902 1.00 37.31 256 ALA A CA 1
ATOM 1931 C C . ALA A 1 256 ? 7.185 -25.785 -9.633 1.00 37.31 256 ALA A C 1
ATOM 1933 O O . ALA A 1 256 ? 5.974 -25.728 -9.398 1.00 37.31 256 ALA A O 1
ATOM 1934 N N . SER A 1 257 ? 8.033 -26.451 -8.850 1.00 34.75 257 SER A N 1
ATOM 1935 C CA . SER A 1 257 ? 7.660 -27.149 -7.618 1.00 34.75 257 SER A CA 1
ATOM 1936 C C . SER A 1 257 ? 8.186 -26.386 -6.406 1.00 34.75 257 SER A C 1
ATOM 1938 O O . SER A 1 257 ? 9.392 -26.224 -6.248 1.00 34.75 257 SER A O 1
ATOM 1940 N N . PHE A 1 258 ? 7.289 -25.951 -5.520 1.00 36.41 258 PHE A N 1
ATOM 1941 C CA . PHE A 1 258 ? 7.682 -25.325 -4.260 1.00 36.41 258 PHE A CA 1
ATOM 1942 C C . PHE A 1 258 ? 8.131 -26.406 -3.270 1.00 36.41 258 PHE A C 1
ATOM 1944 O O . PHE A 1 258 ? 7.322 -27.211 -2.799 1.00 36.41 258 PHE A O 1
ATOM 1951 N N . HIS A 1 259 ? 9.417 -26.426 -2.932 1.00 34.75 259 HIS A N 1
ATOM 1952 C CA . HIS A 1 259 ? 9.921 -27.214 -1.814 1.00 34.75 259 HIS A CA 1
ATOM 1953 C C . HIS A 1 259 ? 10.008 -26.334 -0.568 1.00 34.75 259 HIS A C 1
ATOM 1955 O O . HIS A 1 259 ? 10.977 -25.609 -0.361 1.00 34.75 259 HIS A O 1
ATOM 1961 N N . ALA A 1 260 ? 8.990 -26.424 0.291 1.00 34.44 260 ALA A N 1
ATOM 1962 C CA . ALA A 1 260 ? 9.080 -25.906 1.647 1.00 34.44 260 ALA A CA 1
ATOM 1963 C C . ALA A 1 260 ? 10.084 -26.769 2.430 1.00 34.44 260 ALA A C 1
ATOM 1965 O O . ALA A 1 260 ? 9.714 -27.796 2.999 1.00 34.44 260 ALA A O 1
ATOM 1966 N N . THR A 1 261 ? 11.363 -26.395 2.471 1.00 30.69 261 THR A N 1
ATOM 1967 C CA . THR A 1 261 ? 12.224 -26.900 3.549 1.00 30.69 261 THR A CA 1
ATOM 1968 C C . THR A 1 261 ? 11.669 -26.369 4.871 1.00 30.69 261 THR A C 1
ATOM 1970 O O . THR A 1 261 ? 11.409 -25.166 4.954 1.00 30.69 261 THR A O 1
ATOM 1973 N N . PRO A 1 262 ? 11.458 -27.216 5.896 1.00 28.81 262 PRO A N 1
ATOM 1974 C CA . PRO A 1 262 ? 10.978 -26.755 7.190 1.00 28.81 262 PRO A CA 1
ATOM 1975 C C . PRO A 1 262 ? 11.879 -25.631 7.704 1.00 28.81 262 PRO A C 1
ATOM 1977 O O . PRO A 1 262 ? 13.085 -25.826 7.861 1.00 28.81 262 PRO A O 1
ATOM 1980 N N . MET A 1 263 ? 11.300 -24.454 7.947 1.00 30.03 263 MET A N 1
ATOM 1981 C CA . MET A 1 263 ? 11.996 -23.376 8.645 1.00 30.03 263 MET A CA 1
ATOM 1982 C C . MET A 1 263 ? 12.452 -23.899 10.016 1.00 30.03 263 MET A C 1
ATOM 1984 O O . MET A 1 263 ? 11.691 -24.630 10.666 1.00 30.03 263 MET A O 1
ATOM 1988 N N . PRO A 1 264 ? 13.666 -23.556 10.481 1.00 28.22 264 PRO A N 1
ATOM 1989 C CA . PRO A 1 264 ? 14.078 -23.894 11.834 1.00 28.22 264 PRO A CA 1
ATOM 1990 C C . PRO A 1 264 ? 13.076 -23.294 12.831 1.00 28.22 264 PRO A C 1
ATOM 1992 O O . PRO A 1 264 ? 12.479 -22.244 12.586 1.00 28.22 264 PRO A O 1
ATOM 1995 N N . SER A 1 265 ? 12.826 -24.022 13.921 1.00 30.33 265 SER A N 1
ATOM 1996 C CA . SER A 1 265 ? 11.750 -23.743 14.876 1.00 30.33 265 SER A CA 1
ATOM 1997 C C . SER A 1 265 ? 11.710 -22.272 15.330 1.00 30.33 265 SER A C 1
ATOM 1999 O O . SER A 1 265 ? 12.768 -21.661 15.466 1.00 30.33 265 SER A O 1
ATOM 2001 N N . PRO A 1 266 ? 10.533 -21.716 15.690 1.00 33.09 266 PRO A N 1
ATOM 2002 C CA . PRO A 1 266 ? 10.361 -20.302 16.068 1.00 33.09 266 PRO A CA 1
ATOM 2003 C C . PRO A 1 266 ? 11.362 -19.768 17.111 1.00 33.09 266 PRO A C 1
ATOM 2005 O O . PRO A 1 266 ? 11.676 -18.579 17.138 1.00 33.09 266 PRO A O 1
ATOM 2008 N N . SER A 1 267 ? 11.906 -20.652 17.950 1.00 31.67 267 SER A N 1
ATOM 2009 C CA . SER A 1 267 ? 12.944 -20.353 18.938 1.00 31.67 267 SER A CA 1
ATOM 2010 C C . SER A 1 267 ? 14.268 -19.844 18.350 1.00 31.67 267 SER A C 1
ATOM 2012 O O . SER A 1 267 ? 14.945 -19.072 19.024 1.00 31.67 267 SER A O 1
ATOM 2014 N N . SER A 1 268 ? 14.645 -20.208 17.117 1.00 29.55 268 SER A N 1
ATOM 2015 C CA . SER A 1 268 ? 15.904 -19.747 16.507 1.00 29.55 268 SER A CA 1
ATOM 2016 C C . SER A 1 268 ? 15.798 -18.351 15.891 1.00 29.55 268 SER A C 1
ATOM 2018 O O . SER A 1 268 ? 16.797 -17.640 15.828 1.00 29.55 268 SER A O 1
ATOM 2020 N N . CYS A 1 269 ? 14.598 -17.936 15.470 1.00 28.23 269 CYS A N 1
ATOM 2021 C CA . CYS A 1 269 ? 14.371 -16.626 14.853 1.00 28.23 269 CYS A CA 1
ATOM 2022 C C . CYS A 1 269 ? 14.246 -15.508 15.902 1.00 28.23 269 CYS A C 1
ATOM 2024 O O . CYS A 1 269 ? 14.697 -14.392 15.675 1.00 28.23 269 CYS A O 1
ATOM 2026 N N . ILE A 1 270 ? 13.710 -15.820 17.089 1.00 30.25 270 ILE A N 1
ATOM 2027 C CA . ILE A 1 270 ? 13.619 -14.863 18.206 1.00 30.25 270 ILE A CA 1
ATOM 2028 C C . ILE A 1 270 ? 15.013 -14.569 18.793 1.00 30.25 270 ILE A C 1
ATOM 2030 O O . ILE A 1 270 ? 15.310 -13.430 19.159 1.00 30.25 270 ILE A O 1
ATOM 2034 N N . GLN A 1 271 ? 15.904 -15.568 18.838 1.00 27.84 271 GLN A N 1
ATOM 2035 C CA . GLN A 1 271 ? 17.250 -15.401 19.400 1.00 27.84 271 GLN A CA 1
ATOM 2036 C C . GLN A 1 271 ? 18.175 -14.512 18.554 1.00 27.84 271 GLN A C 1
ATOM 2038 O O . GLN A 1 271 ? 19.066 -13.881 19.127 1.00 27.84 271 GLN A O 1
ATOM 2043 N N . SER A 1 272 ? 17.977 -14.414 17.233 1.00 29.58 272 SER A N 1
ATOM 2044 C CA . SER A 1 272 ? 18.779 -13.511 16.394 1.00 29.58 272 SER A CA 1
ATOM 2045 C C . SER A 1 272 ? 18.343 -12.051 16.552 1.00 29.58 272 SER A C 1
ATOM 2047 O O . SER A 1 272 ? 19.196 -11.180 16.714 1.00 29.58 272 SER A O 1
ATOM 2049 N N . THR A 1 273 ? 17.036 -11.780 16.643 1.00 30.05 273 THR A N 1
ATOM 2050 C CA . THR A 1 273 ? 16.506 -10.423 16.870 1.00 30.05 273 THR A CA 1
ATOM 2051 C C . THR A 1 273 ? 16.814 -9.870 18.264 1.00 30.05 273 THR A C 1
ATOM 2053 O O . THR A 1 273 ? 17.053 -8.674 18.407 1.00 30.05 273 THR A O 1
ATOM 2056 N N . SER A 1 274 ? 16.901 -10.713 19.302 1.00 24.66 274 SER A N 1
ATOM 2057 C CA . SER A 1 274 ? 17.268 -10.248 20.651 1.00 24.66 274 SER A CA 1
ATOM 2058 C C . SER A 1 274 ? 18.758 -9.921 20.825 1.00 24.66 274 SER A C 1
ATOM 2060 O O . SER A 1 274 ? 19.107 -9.253 21.794 1.00 24.66 274 SER A O 1
ATOM 2062 N N . ARG A 1 275 ? 19.645 -10.344 19.911 1.00 26.38 275 ARG A N 1
ATOM 2063 C CA . ARG A 1 275 ? 21.076 -9.977 19.954 1.00 26.38 275 ARG A CA 1
ATOM 2064 C C . ARG A 1 275 ? 21.408 -8.662 19.246 1.00 26.38 275 ARG A C 1
ATOM 2066 O O . ARG A 1 275 ? 22.464 -8.108 19.520 1.00 26.38 275 ARG A O 1
ATOM 2073 N N . MET A 1 276 ? 20.521 -8.149 18.394 1.00 28.48 276 MET A N 1
ATOM 2074 C CA . MET A 1 276 ? 20.728 -6.884 17.671 1.00 28.48 276 MET A CA 1
ATOM 2075 C C . MET A 1 276 ? 20.253 -5.641 18.442 1.00 28.48 276 MET A C 1
ATOM 2077 O O . MET A 1 276 ? 20.562 -4.529 18.043 1.00 28.48 276 MET A O 1
ATOM 2081 N N . LEU A 1 277 ? 19.533 -5.817 19.555 1.00 27.11 277 LEU A N 1
ATOM 2082 C CA . LEU A 1 277 ? 18.984 -4.726 20.377 1.00 27.11 277 LEU A CA 1
ATOM 2083 C C . LEU A 1 277 ? 19.791 -4.434 21.658 1.00 27.11 277 LEU A C 1
ATOM 2085 O O . LEU A 1 277 ? 19.313 -3.711 22.528 1.00 27.11 277 LEU A O 1
ATOM 2089 N N . LEU A 1 278 ? 21.000 -4.992 21.801 1.00 25.94 278 LEU A N 1
ATOM 2090 C CA . LEU A 1 278 ? 21.846 -4.805 22.991 1.00 25.94 278 LEU A CA 1
ATOM 2091 C C . LEU A 1 278 ? 23.312 -4.440 22.698 1.00 25.94 278 LEU A C 1
ATOM 2093 O O . LEU A 1 278 ? 24.168 -4.657 23.555 1.00 25.94 278 LEU A O 1
ATOM 2097 N N . HIS A 1 279 ? 23.606 -3.827 21.550 1.00 28.92 279 HIS A N 1
ATOM 2098 C CA . HIS A 1 279 ? 24.883 -3.145 21.323 1.00 28.92 279 HIS A CA 1
ATOM 2099 C C . HIS A 1 279 ? 24.701 -1.839 20.561 1.00 28.92 279 HIS A C 1
ATOM 2101 O O . HIS A 1 279 ? 23.941 -1.851 19.570 1.00 28.92 279 HIS A O 1
#

Secondary structure (DSSP, 8-state):
-PPS--THHHHHHHHHHT--GGGG------SS--EEEEEE---HHHHHHHHHHHHHSTTTTEEEEEE-SSSS-HHHHHHHHHHHHHHTT-TTS-EEE--SS-SSTTS-----GGG-TTSSTT-TTSS-------BTT-HHHHHHHHHHHTTTTEEEEE-S-THHHHHHHHH-TTHHHH-SEEEEE---SSS--SSBTTB-HHHHH-HHHHHHHHHHS-TTTEEEE-HHHHHHTPPPHHHHHHHT-EEE-TTS-EEE----PPPPPHHHHHHHHTTTT--

Sequence (279 aa):
MVPPTYKGLRVLDWCLNKASPALLILNPKPFWPMHLLVDTDAGVDDALAILMALHAFPGEQVVGITTVFGNVDVHQANHNVAHILQAAGRSKIPVYSGASKAIVASVSEAKWAGHGPDGLGGESGKTEAPLTAPRRNEAVHALIDLAHKYSGELVIAAVGPLTNIALAMLLDPNFTTNVKQFVVMGGLSRGEGNHTPHAEFNVCCDPEATDIVYQHCSAKKLYVVPFETCLDNAVPWDTFDRIFHEEVNSNGETKASFHATPMPSPSSCIQSTSRMLLH

Radius of gyration: 18.94 Å; Cα contacts (8 Å, |Δi|>4): 484; chains: 1; bounding box: 41×55×51 Å

Foldseek 3Di:
DDPPDDCLLLLLCCLQPPDDLVPLDDDDDDPDQAAEEEEEQQASVVLVVVLVCCSVQDDCSPQAYEYEHFLHFQVLNLLNVCSSCVSNVNNVHAYAYAYRAAPDNPQDSDHDPSRDPRSRNPCSPPDPRPRPDHRYHCLLVCLLVVLVVQFLRYEYEYEAALRSVLSNCVVDVCSQNSHNAYEYEAADDPQCEDVDRRGHRNCSRYVPSVVSCVVSHDPNRYHYDYPVNCVVVDQDPVNVCQQSPWDQPPVRDTRGDGDPDPDPDPVVVVVVVVVVPPD

Mean predicted aligned error: 11.65 Å

Organism: Phytophthora infestans (strain T30-4) (NCBI:txid403677)

Solvent-accessible surface area (backbone atoms only — not comparable to full-atom values): 15339 Å² total; per-residue (Å²): 137,80,80,83,75,73,67,67,36,56,58,42,53,38,50,50,73,60,52,57,82,80,74,58,77,72,88,68,81,66,96,59,91,54,37,36,35,41,34,30,9,31,27,53,67,46,50,51,53,51,52,52,46,58,44,67,36,63,84,78,24,51,66,30,35,30,23,19,25,44,43,26,53,27,69,50,11,48,51,38,49,49,44,47,27,48,25,64,73,44,66,83,50,50,49,20,28,33,42,71,62,42,87,57,83,84,52,62,88,70,55,47,74,90,22,41,94,54,9,36,51,67,53,67,79,80,59,91,64,84,64,75,74,53,44,74,72,33,21,37,57,49,52,44,53,48,17,64,74,33,52,64,35,20,32,38,41,30,66,26,33,39,44,43,58,25,51,25,44,73,74,34,86,56,35,59,70,20,33,45,33,41,40,33,46,38,36,62,84,86,50,69,31,81,67,43,71,72,30,25,53,32,35,59,41,19,50,68,22,42,52,45,41,60,76,66,44,55,78,91,35,51,46,74,45,28,53,57,61,51,61,79,62,56,80,51,66,71,56,49,47,56,48,60,34,64,47,64,44,100,83,73,50,75,42,67,52,77,65,83,70,82,72,78,59,75,72,63,62,54,57,58,60,64,61,67,78,76,117